Protein AF-A0A0H3FV02-F1 (afdb_monomer_lite)

pLDDT: mean 78.81, std 12.17, range [45.56, 96.88]

Radius of gyration: 19.97 Å; chains: 1; bounding box: 60×42×50 Å

Organism: Klebsiella aerogenes (strain ATCC 13048 / DSM 30053 / CCUG 1429 / JCM 1235 / KCTC 2190 / NBRC 13534 / NCIMB 10102 / NCTC 10006 / CDC 819-56) (NCBI:txid1028307)

Foldseek 3Di:
DPVVVVVVCVLCVQLVLLVCLCVLCVDPDPVSVVSVVVSVVLLVLVVLLLVVPVVDPALQLVLQLLVQLVLLVLADLVLLLVLLCVVCVVVVHDDDPDDSNVSSSVVSSVLSVLLCPDPLNVVLSVCLVVVSVVCVVDVSVVRSLSSLLVVLLVVCCVLPVPSSVSCVVVSNSSVVSSVVVPVVVLSCQQPVDDVDSVSNSVSSVVSNVD

Structure (mmCIF, N/CA/C/O backbone):
data_AF-A0A0H3FV02-F1
#
_entry.id   AF-A0A0H3FV02-F1
#
loop_
_atom_site.group_PDB
_atom_site.id
_atom_site.type_symbol
_atom_site.label_atom_id
_atom_site.label_alt_id
_atom_site.label_comp_id
_atom_site.label_asym_id
_atom_site.label_entity_id
_atom_site.label_seq_id
_atom_site.pdbx_PDB_ins_code
_atom_site.Cartn_x
_atom_site.Cartn_y
_atom_site.Cartn_z
_atom_site.occupancy
_atom_site.B_iso_or_equiv
_atom_site.auth_seq_id
_atom_site.auth_comp_id
_atom_site.auth_asym_id
_atom_site.auth_atom_id
_atom_site.pdbx_PDB_model_num
ATOM 1 N N . MET A 1 1 ? 7.770 29.968 -19.015 1.00 45.56 1 MET A N 1
ATOM 2 C CA . MET A 1 1 ? 8.511 28.952 -19.801 1.00 45.56 1 MET A CA 1
ATOM 3 C C . MET A 1 1 ? 9.184 27.876 -18.922 1.00 45.56 1 MET A C 1
ATOM 5 O O . MET A 1 1 ? 9.177 26.726 -19.328 1.00 45.56 1 MET A O 1
ATOM 9 N N . HIS A 1 2 ? 9.684 28.166 -17.707 1.00 52.53 2 HIS A N 1
ATOM 10 C CA . HIS A 1 2 ? 10.393 27.172 -16.863 1.00 52.53 2 HIS A CA 1
ATOM 11 C C . HIS A 1 2 ? 9.552 26.019 -16.262 1.00 52.53 2 HIS A C 1
ATOM 13 O O . HIS A 1 2 ? 10.065 24.909 -16.133 1.00 52.53 2 HIS A O 1
ATOM 19 N N . ALA A 1 3 ? 8.268 26.225 -15.942 1.00 54.03 3 ALA A N 1
ATOM 20 C CA . ALA A 1 3 ? 7.426 25.189 -15.315 1.00 54.03 3 ALA A CA 1
ATOM 21 C C . ALA A 1 3 ? 7.159 23.958 -16.217 1.00 54.03 3 ALA A C 1
ATOM 23 O O . ALA A 1 3 ? 7.038 22.830 -15.733 1.00 54.03 3 ALA A O 1
ATOM 24 N N . ASN A 1 4 ? 7.131 24.154 -17.541 1.00 57.69 4 ASN A N 1
ATOM 25 C CA . ASN A 1 4 ? 6.883 23.072 -18.502 1.00 57.69 4 ASN A CA 1
ATOM 26 C C . ASN A 1 4 ? 8.089 22.137 -18.667 1.00 57.69 4 ASN A C 1
ATOM 28 O O . ASN A 1 4 ? 7.913 20.940 -18.885 1.00 57.69 4 ASN A O 1
ATOM 32 N N . HIS A 1 5 ? 9.315 22.646 -18.519 1.00 57.41 5 HIS A N 1
ATOM 33 C CA . HIS A 1 5 ? 10.514 21.808 -18.601 1.00 57.41 5 HIS A CA 1
ATOM 34 C C . HIS A 1 5 ? 10.709 20.967 -17.336 1.00 57.41 5 HIS A C 1
ATOM 36 O O . HIS A 1 5 ? 11.015 19.784 -17.450 1.00 57.41 5 HIS A O 1
ATOM 42 N N . MET A 1 6 ? 10.458 21.535 -16.150 1.00 61.44 6 MET A N 1
ATOM 43 C CA . MET A 1 6 ? 10.604 20.813 -14.877 1.00 61.44 6 MET A CA 1
ATOM 44 C C . MET A 1 6 ? 9.671 19.596 -14.803 1.00 61.44 6 MET A C 1
ATOM 46 O O . MET A 1 6 ? 10.116 18.478 -14.562 1.00 61.44 6 MET A O 1
ATOM 50 N N . SER A 1 7 ? 8.392 19.795 -15.132 1.00 63.91 7 SER A N 1
ATOM 51 C CA . SER A 1 7 ? 7.394 18.717 -15.155 1.00 63.91 7 SER A CA 1
ATOM 52 C C . SER A 1 7 ? 7.663 17.658 -16.231 1.00 63.91 7 SER A C 1
ATOM 54 O O . SER A 1 7 ? 7.274 16.500 -16.078 1.00 63.91 7 SER A O 1
ATOM 56 N N . THR A 1 8 ? 8.341 18.027 -17.321 1.00 67.56 8 THR A N 1
ATOM 57 C CA . THR A 1 8 ? 8.773 17.075 -18.353 1.00 67.56 8 THR A CA 1
ATOM 58 C C . THR A 1 8 ? 9.959 16.240 -17.866 1.00 67.56 8 THR A C 1
ATOM 60 O O . THR A 1 8 ? 9.953 15.021 -18.031 1.00 67.56 8 THR A O 1
ATOM 63 N N . ILE A 1 9 ? 10.942 16.861 -17.206 1.00 67.31 9 ILE A N 1
ATOM 64 C CA . ILE A 1 9 ? 12.107 16.171 -16.631 1.00 67.31 9 ILE A CA 1
ATOM 65 C C . ILE A 1 9 ? 11.671 15.160 -15.563 1.00 67.31 9 ILE A C 1
ATOM 67 O O . ILE A 1 9 ? 12.123 14.016 -15.589 1.00 67.31 9 ILE A O 1
ATOM 71 N N . GLU A 1 10 ? 10.748 15.533 -14.674 1.00 70.31 10 GLU A N 1
ATOM 72 C CA . GLU A 1 10 ? 10.235 14.639 -13.626 1.00 70.31 10 GLU A CA 1
ATOM 73 C C . GLU A 1 10 ? 9.547 13.386 -14.181 1.00 70.31 10 GLU A C 1
ATOM 75 O O . GLU A 1 10 ? 9.645 12.316 -13.586 1.00 70.31 10 GLU A O 1
ATOM 80 N N . LYS A 1 11 ? 8.893 13.485 -15.344 1.00 65.38 11 LYS A N 1
ATOM 81 C CA . LYS A 1 11 ? 8.240 12.339 -15.997 1.00 65.38 11 LYS A CA 1
ATOM 82 C C . LYS A 1 11 ? 9.227 11.389 -16.672 1.00 65.38 11 LYS A C 1
ATOM 84 O O . LYS A 1 11 ? 8.953 10.195 -16.760 1.00 65.38 11 LYS A O 1
ATOM 89 N N . VAL A 1 12 ? 10.354 11.905 -17.162 1.00 72.38 12 VAL A N 1
ATOM 90 C CA . VAL A 1 12 ? 11.360 11.122 -17.904 1.00 72.38 12 VAL A CA 1
ATOM 91 C C . VAL A 1 12 ? 12.402 10.504 -16.968 1.00 72.38 12 VAL A C 1
ATOM 93 O O . VAL A 1 12 ? 12.884 9.400 -17.229 1.00 72.38 12 VAL A O 1
ATOM 96 N N . LYS A 1 13 ? 12.710 11.174 -15.851 1.00 79.75 13 LYS A N 1
ATOM 97 C CA . LYS A 1 13 ? 13.725 10.755 -14.874 1.00 79.75 13 LYS A CA 1
ATOM 98 C C . LYS A 1 13 ? 13.599 9.284 -14.432 1.00 79.75 13 LYS A C 1
ATOM 100 O O . LYS A 1 13 ? 14.606 8.584 -14.526 1.00 79.75 13 LYS A O 1
ATOM 105 N N . PRO A 1 14 ? 12.421 8.759 -14.036 1.00 76.81 14 PRO A N 1
ATOM 106 C CA . PRO A 1 14 ? 12.323 7.377 -13.559 1.00 76.81 14 PRO A CA 1
ATOM 107 C C . PRO A 1 14 ? 12.658 6.337 -14.644 1.00 76.81 14 PRO A C 1
ATOM 109 O O . PRO A 1 14 ? 13.271 5.309 -14.366 1.00 76.81 14 PRO A O 1
ATOM 112 N N . GLY A 1 15 ? 12.296 6.610 -15.903 1.00 73.25 15 GLY A N 1
ATOM 113 C CA . GLY A 1 15 ? 12.652 5.743 -17.029 1.00 73.25 15 GLY A CA 1
ATOM 114 C C . GLY A 1 15 ? 14.149 5.777 -17.347 1.00 73.25 15 GLY A C 1
ATOM 115 O O . GLY A 1 15 ? 14.741 4.739 -17.637 1.00 73.25 15 GLY A O 1
ATOM 116 N N . ALA A 1 16 ? 14.772 6.954 -17.238 1.00 76.69 16 ALA A N 1
ATOM 117 C CA . ALA A 1 16 ? 16.213 7.112 -17.420 1.00 76.69 16 ALA A CA 1
ATOM 118 C C . ALA A 1 16 ? 17.017 6.378 -16.332 1.00 76.69 16 ALA A C 1
ATOM 120 O O . ALA A 1 16 ? 17.989 5.700 -16.657 1.00 76.69 16 ALA A O 1
ATOM 121 N N . GLU A 1 17 ? 16.587 6.440 -15.067 1.00 79.31 17 GLU A N 1
ATOM 122 C CA . GLU A 1 17 ? 17.210 5.695 -13.959 1.00 79.31 17 GLU A CA 1
ATOM 123 C C . GLU A 1 17 ? 17.226 4.182 -14.227 1.00 79.31 17 GLU A C 1
ATOM 125 O O . GLU A 1 17 ? 18.269 3.537 -14.116 1.00 79.31 17 GLU A O 1
ATOM 130 N N . ARG A 1 18 ? 16.095 3.620 -14.671 1.00 78.50 18 ARG A N 1
ATOM 131 C CA . ARG A 1 18 ? 15.994 2.204 -15.063 1.00 78.50 18 ARG A CA 1
ATOM 132 C C . ARG A 1 18 ? 16.937 1.840 -16.204 1.00 78.50 18 ARG A C 1
ATOM 134 O O . ARG A 1 18 ? 17.599 0.807 -16.139 1.00 78.50 18 ARG A O 1
ATOM 141 N N . LEU A 1 19 ? 17.011 2.681 -17.237 1.00 79.75 19 LEU A N 1
ATOM 142 C CA . LEU A 1 19 ? 17.890 2.451 -18.384 1.00 79.75 19 LEU A CA 1
ATOM 143 C C . LEU A 1 19 ? 19.366 2.444 -17.969 1.00 79.75 19 LEU A C 1
ATOM 145 O O . LEU A 1 19 ? 20.118 1.564 -18.387 1.00 79.75 19 LEU A O 1
ATOM 149 N N . VAL A 1 20 ? 19.771 3.387 -17.114 1.00 81.75 20 VAL A N 1
ATOM 150 C CA . VAL A 1 20 ? 21.131 3.444 -16.562 1.00 81.75 20 VAL A CA 1
ATOM 151 C C . VAL A 1 20 ? 21.437 2.176 -15.766 1.00 81.75 20 VAL A C 1
ATOM 153 O O . VAL A 1 20 ? 22.474 1.552 -15.998 1.00 81.75 20 VAL A O 1
ATOM 156 N N . ASN A 1 21 ? 20.524 1.723 -14.906 1.00 80.81 21 ASN A N 1
ATOM 157 C CA . ASN A 1 21 ? 20.738 0.502 -14.127 1.00 80.81 21 ASN A CA 1
ATOM 158 C C . ASN A 1 21 ? 20.854 -0.751 -15.006 1.00 80.81 21 ASN A C 1
ATOM 160 O O . ASN A 1 21 ? 21.680 -1.619 -14.728 1.00 80.81 21 ASN A O 1
ATOM 164 N N . TYR A 1 22 ? 20.079 -0.838 -16.089 1.00 80.94 22 TYR A N 1
ATOM 165 C CA . TYR A 1 22 ? 20.212 -1.920 -17.064 1.00 80.94 22 TYR A CA 1
ATOM 166 C C . TYR A 1 22 ? 21.514 -1.839 -17.866 1.00 80.94 22 TYR A C 1
ATOM 168 O O . TYR A 1 22 ? 22.145 -2.863 -18.123 1.00 80.94 22 TYR A O 1
ATOM 176 N N . SER A 1 23 ? 21.984 -0.638 -18.211 1.00 80.81 23 SER A N 1
ATOM 177 C CA . SER A 1 23 ? 23.290 -0.475 -18.862 1.00 80.81 23 SER A CA 1
ATOM 178 C C . SER A 1 23 ? 24.442 -0.972 -17.980 1.00 80.81 23 SER A C 1
ATOM 180 O O . SER A 1 23 ? 25.431 -1.498 -18.489 1.00 80.81 23 SER A O 1
ATOM 182 N N . ALA A 1 24 ? 24.277 -0.920 -16.653 1.00 84.38 24 ALA A N 1
ATOM 183 C CA . ALA A 1 24 ? 25.251 -1.437 -15.700 1.00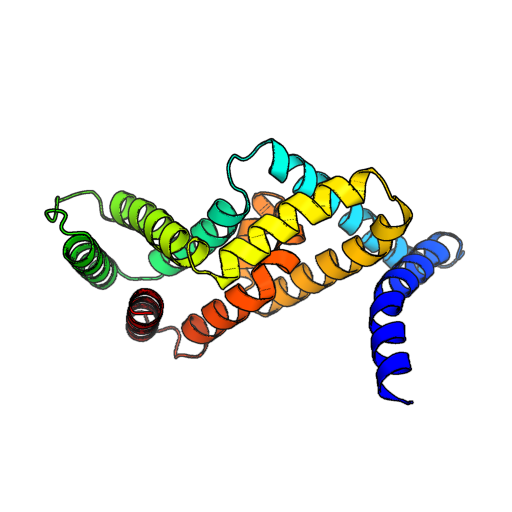 84.38 24 ALA A CA 1
ATOM 184 C C . ALA A 1 24 ? 25.442 -2.965 -15.796 1.00 84.38 24 ALA A C 1
ATOM 186 O O . ALA A 1 24 ? 26.484 -3.472 -15.386 1.00 84.38 24 ALA A O 1
ATOM 187 N N . CYS A 1 25 ? 24.502 -3.708 -16.403 1.00 82.00 25 CYS A N 1
ATOM 188 C CA . CYS A 1 25 ? 24.688 -5.132 -16.705 1.00 82.00 25 CYS A CA 1
ATOM 189 C C . CYS A 1 25 ? 25.840 -5.374 -17.705 1.00 82.00 25 CYS A C 1
ATOM 191 O O . CYS A 1 25 ? 26.460 -6.438 -17.682 1.00 82.00 25 CYS A O 1
ATOM 193 N N . LEU A 1 26 ? 26.119 -4.402 -18.585 1.00 84.75 26 LEU A N 1
ATOM 194 C CA . LEU A 1 26 ? 27.154 -4.483 -19.624 1.00 84.75 26 LEU A CA 1
ATOM 195 C C . LEU A 1 26 ? 28.545 -4.105 -19.102 1.00 84.75 26 LEU A C 1
ATOM 197 O O . LEU A 1 26 ? 29.543 -4.331 -19.786 1.00 84.75 26 LEU A O 1
ATOM 201 N N . MET A 1 27 ? 28.622 -3.543 -17.894 1.00 83.19 27 MET A N 1
ATOM 202 C CA . MET A 1 27 ? 29.887 -3.167 -17.277 1.00 83.19 27 MET A CA 1
ATOM 203 C C . MET A 1 27 ? 30.639 -4.420 -16.788 1.00 83.19 27 MET A C 1
ATOM 205 O O . MET A 1 27 ? 30.017 -5.373 -16.298 1.00 83.19 27 MET A O 1
ATOM 209 N N . PRO A 1 28 ? 31.978 -4.454 -16.920 1.00 71.69 28 PRO A N 1
ATOM 210 C CA . PRO A 1 28 ? 32.790 -5.594 -16.493 1.00 71.69 28 PRO A CA 1
ATOM 211 C C . PRO A 1 28 ? 32.923 -5.698 -14.964 1.00 71.69 28 PRO A C 1
ATOM 213 O O . PRO A 1 28 ? 33.138 -6.791 -14.449 1.00 71.69 28 PRO A O 1
ATOM 216 N N . ASP A 1 29 ? 32.767 -4.582 -14.252 1.00 79.56 29 ASP A N 1
ATOM 217 C CA . ASP A 1 29 ? 32.936 -4.468 -12.803 1.00 79.56 29 ASP A CA 1
ATOM 218 C C . ASP A 1 29 ? 31.692 -4.963 -12.027 1.00 79.56 29 ASP A C 1
ATOM 220 O O . ASP A 1 29 ? 30.546 -4.615 -12.333 1.00 79.56 29 ASP A O 1
ATOM 224 N N . GLU A 1 30 ? 31.923 -5.800 -11.011 1.00 74.88 30 GLU A N 1
ATOM 225 C CA . GLU A 1 30 ? 30.885 -6.440 -10.197 1.00 74.88 30 GLU A CA 1
ATOM 226 C C . GLU A 1 30 ? 30.096 -5.458 -9.316 1.00 74.88 30 GLU A C 1
ATOM 228 O O . GLU A 1 30 ? 28.898 -5.664 -9.094 1.00 74.88 30 GLU A O 1
ATOM 233 N N . TYR A 1 31 ? 30.715 -4.355 -8.885 1.00 75.69 31 TYR A N 1
ATOM 234 C CA . TYR A 1 31 ? 30.047 -3.296 -8.133 1.00 75.69 31 TYR A CA 1
ATOM 235 C C . 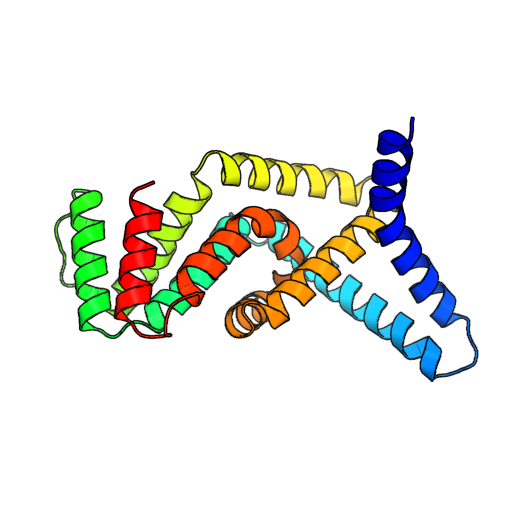TYR A 1 31 ? 28.888 -2.707 -8.942 1.00 75.69 31 TYR A C 1
ATOM 237 O O . TYR A 1 31 ? 27.763 -2.623 -8.449 1.00 75.69 31 TYR A O 1
ATOM 245 N N . TYR A 1 32 ? 29.111 -2.402 -10.222 1.00 71.88 32 TYR A N 1
ATOM 246 C CA . TYR A 1 32 ? 28.075 -1.855 -11.106 1.00 71.88 32 TYR A CA 1
ATOM 247 C C . TYR A 1 32 ? 27.006 -2.894 -11.477 1.00 71.88 32 TYR A C 1
ATOM 249 O O . TYR A 1 32 ? 25.829 -2.559 -11.625 1.00 71.88 32 TYR A O 1
ATOM 257 N N . ARG A 1 33 ? 27.369 -4.182 -11.544 1.00 78.06 33 ARG A N 1
ATOM 258 C CA . ARG A 1 33 ? 26.413 -5.273 -11.807 1.00 78.06 33 ARG A CA 1
ATOM 259 C C . ARG A 1 33 ? 25.394 -5.483 -10.686 1.00 78.06 33 ARG A C 1
ATOM 261 O O . ARG A 1 33 ? 24.336 -6.065 -10.941 1.00 78.06 33 ARG A O 1
ATOM 268 N N . SER A 1 34 ? 25.672 -5.019 -9.467 1.00 82.88 34 SER A N 1
ATOM 269 C CA . SER A 1 34 ? 24.715 -5.097 -8.355 1.00 82.88 34 SER A CA 1
ATOM 270 C C . SER A 1 34 ? 23.421 -4.322 -8.654 1.00 82.88 34 SER A C 1
ATOM 272 O O . SER A 1 34 ? 22.337 -4.890 -8.518 1.00 82.88 34 SER A O 1
ATOM 274 N N . SER A 1 35 ? 23.526 -3.111 -9.215 1.00 81.69 35 SER A N 1
ATOM 275 C CA . SER A 1 35 ? 22.383 -2.270 -9.602 1.00 81.69 35 SER A CA 1
ATOM 276 C C . SER A 1 35 ? 21.478 -2.937 -10.641 1.00 81.69 35 SER A C 1
ATOM 278 O O . SER A 1 35 ? 20.251 -2.888 -10.538 1.00 81.69 35 SER A O 1
ATOM 280 N N . CYS A 1 36 ? 22.074 -3.618 -11.623 1.00 84.88 36 CYS A N 1
ATOM 281 C CA . CYS A 1 36 ? 21.351 -4.420 -12.612 1.00 84.88 36 CYS A CA 1
ATOM 282 C C . CYS A 1 36 ? 20.569 -5.567 -11.946 1.00 84.88 36 CYS A C 1
ATOM 284 O O . CYS A 1 36 ? 19.385 -5.781 -12.219 1.00 84.88 36 CYS A O 1
ATOM 286 N N . ARG A 1 37 ? 21.215 -6.292 -11.024 1.00 85.06 37 ARG A N 1
ATOM 287 C CA . ARG A 1 37 ? 20.602 -7.419 -10.308 1.00 85.06 37 ARG A CA 1
ATOM 288 C C . ARG A 1 37 ? 19.434 -6.972 -9.428 1.00 85.06 37 ARG A C 1
ATOM 290 O O . ARG A 1 37 ? 18.422 -7.668 -9.370 1.00 85.06 37 ARG A O 1
ATOM 297 N N . ASP A 1 38 ? 19.560 -5.829 -8.764 1.00 86.25 38 ASP A N 1
ATOM 298 C CA . ASP A 1 38 ? 18.487 -5.256 -7.949 1.00 86.25 38 ASP A CA 1
ATOM 299 C C . ASP A 1 38 ? 17.306 -4.809 -8.808 1.00 86.25 38 ASP A C 1
ATOM 301 O O . ASP A 1 38 ? 16.164 -5.165 -8.518 1.00 86.25 38 ASP A O 1
ATOM 305 N N . THR A 1 39 ? 17.588 -4.161 -9.936 1.00 85.31 39 THR A N 1
ATOM 306 C CA . THR A 1 39 ? 16.578 -3.747 -10.922 1.00 85.31 39 THR A CA 1
ATOM 307 C C . THR A 1 39 ? 15.768 -4.937 -11.449 1.00 85.31 39 THR A C 1
ATOM 309 O O . THR A 1 39 ? 14.541 -4.860 -11.556 1.00 85.31 39 THR A O 1
ATOM 312 N N . TRP A 1 40 ? 16.431 -6.072 -11.698 1.00 85.12 40 TRP A N 1
ATOM 313 C CA . TRP A 1 40 ? 15.775 -7.321 -12.094 1.00 85.12 40 TRP A CA 1
ATOM 314 C C . TRP A 1 40 ? 14.895 -7.911 -10.983 1.00 85.12 40 TRP A C 1
ATOM 316 O O . TRP A 1 40 ? 13.790 -8.393 -11.237 1.00 85.12 40 TRP A O 1
ATOM 326 N N . ARG A 1 41 ? 15.358 -7.874 -9.725 1.00 88.94 41 ARG A N 1
ATOM 327 C CA . ARG A 1 41 ? 14.559 -8.322 -8.569 1.00 88.94 41 ARG A CA 1
ATOM 328 C C . ARG A 1 41 ? 13.309 -7.469 -8.394 1.00 88.94 41 ARG A C 1
ATOM 330 O O . ARG A 1 41 ? 12.256 -8.006 -8.067 1.00 88.94 41 ARG A O 1
ATOM 337 N N . GLU A 1 42 ? 13.414 -6.160 -8.593 1.00 90.50 42 GLU A N 1
ATOM 338 C CA . GLU A 1 42 ? 12.265 -5.255 -8.571 1.00 90.50 42 GLU A CA 1
ATOM 339 C C . GLU A 1 42 ? 11.265 -5.568 -9.682 1.00 90.50 42 GLU A C 1
ATOM 341 O O . GLU A 1 42 ? 10.074 -5.648 -9.398 1.00 90.50 42 GLU A O 1
ATOM 346 N N . ASP A 1 43 ? 11.731 -5.808 -10.911 1.00 87.31 43 ASP A N 1
ATOM 347 C CA . ASP A 1 43 ? 10.838 -6.168 -12.020 1.00 87.31 43 ASP A CA 1
ATOM 348 C C . ASP A 1 43 ? 10.122 -7.489 -11.776 1.00 87.31 43 ASP A C 1
ATOM 350 O O . ASP A 1 43 ? 8.919 -7.588 -12.006 1.00 87.31 43 ASP A O 1
ATOM 354 N N . LYS A 1 44 ? 10.818 -8.485 -11.220 1.00 89.12 44 LYS A N 1
ATOM 355 C CA . LYS A 1 44 ? 10.188 -9.748 -10.827 1.00 89.12 44 LYS A CA 1
ATOM 356 C C . LYS A 1 44 ? 9.068 -9.535 -9.804 1.00 89.12 44 LYS A C 1
ATOM 358 O O . LYS A 1 44 ? 7.983 -10.081 -9.979 1.00 89.12 44 LYS A O 1
ATOM 363 N N . ARG A 1 45 ? 9.326 -8.757 -8.746 1.00 92.88 45 ARG A N 1
ATOM 364 C CA . ARG A 1 45 ? 8.317 -8.456 -7.713 1.00 92.88 45 ARG A CA 1
ATOM 365 C C . ARG A 1 45 ? 7.133 -7.706 -8.290 1.00 92.88 45 ARG A C 1
ATOM 367 O O . ARG A 1 45 ? 5.997 -7.996 -7.947 1.00 92.88 45 ARG A O 1
ATOM 374 N N . LEU A 1 46 ? 7.397 -6.782 -9.203 1.00 89.12 46 LEU A N 1
ATOM 375 C CA . LEU A 1 46 ? 6.347 -6.043 -9.867 1.00 89.12 46 LEU A CA 1
ATOM 376 C C . LEU A 1 46 ? 5.481 -6.963 -10.727 1.00 89.12 46 LEU A C 1
ATOM 378 O O . LEU A 1 46 ? 4.273 -6.931 -10.568 1.00 89.12 46 LEU A O 1
ATOM 382 N N . VAL A 1 47 ? 6.066 -7.841 -11.547 1.00 86.00 47 VAL A N 1
ATOM 383 C CA . VAL A 1 47 ? 5.307 -8.839 -12.325 1.00 86.00 47 VAL A CA 1
ATOM 384 C C . VAL A 1 47 ? 4.445 -9.732 -11.426 1.00 86.00 47 VAL A C 1
ATOM 386 O O . VAL A 1 47 ? 3.298 -9.997 -11.771 1.00 86.00 47 VAL A O 1
ATOM 389 N N . MET A 1 48 ? 4.954 -10.153 -10.264 1.00 89.81 48 MET A N 1
ATOM 390 C CA . MET A 1 48 ? 4.156 -10.897 -9.278 1.00 89.81 48 MET A CA 1
ATOM 391 C C . MET A 1 48 ? 2.980 -10.060 -8.767 1.00 89.81 48 MET A C 1
ATOM 393 O O . MET A 1 48 ? 1.844 -10.516 -8.824 1.00 89.81 48 MET A O 1
ATOM 397 N N . ALA A 1 49 ? 3.236 -8.812 -8.377 1.00 89.50 49 ALA A N 1
ATOM 398 C CA . ALA A 1 49 ? 2.210 -7.881 -7.920 1.00 89.50 49 ALA A CA 1
ATOM 399 C C . ALA A 1 49 ? 1.116 -7.635 -8.959 1.00 89.50 49 ALA A C 1
ATOM 401 O O . ALA A 1 49 ? -0.041 -7.432 -8.610 1.00 89.50 49 ALA A O 1
ATOM 402 N N . LEU A 1 50 ? 1.471 -7.665 -10.242 1.00 84.81 50 LEU A N 1
ATOM 403 C CA . LEU A 1 50 ? 0.504 -7.556 -11.323 1.00 84.81 50 LEU A CA 1
ATOM 404 C C . LEU A 1 50 ? -0.388 -8.783 -11.468 1.00 84.81 50 LEU A C 1
ATOM 406 O O . LEU A 1 50 ? -1.564 -8.626 -11.782 1.00 84.81 50 LEU A O 1
ATOM 410 N N . GLY A 1 51 ? 0.159 -9.981 -11.255 1.00 84.56 51 GLY A N 1
ATOM 411 C CA . GLY A 1 51 ? -0.634 -11.211 -11.227 1.00 84.56 51 GLY A CA 1
ATOM 412 C C . GLY A 1 51 ? -1.714 -11.147 -10.147 1.00 84.56 51 GLY A C 1
ATOM 413 O O . GLY A 1 51 ? -2.883 -11.397 -10.428 1.00 84.56 51 GLY A O 1
ATOM 414 N N . GLU A 1 52 ? -1.349 -10.655 -8.961 1.00 89.31 52 GLU A N 1
ATOM 415 C CA . GLU A 1 52 ? -2.263 -10.506 -7.822 1.00 89.31 52 GLU A CA 1
ATOM 416 C C . GLU A 1 52 ? -3.453 -9.570 -8.112 1.00 89.31 52 GLU A C 1
ATOM 418 O O . GLU A 1 52 ? -4.496 -9.706 -7.479 1.00 89.31 52 GLU A O 1
ATOM 423 N N . ILE A 1 53 ? -3.349 -8.642 -9.075 1.00 83.25 53 ILE A N 1
ATOM 424 C CA . ILE A 1 53 ? -4.488 -7.797 -9.490 1.00 83.25 53 ILE A CA 1
ATOM 425 C C . ILE A 1 53 ? -5.603 -8.644 -10.116 1.00 83.25 53 ILE A C 1
ATOM 427 O O . ILE A 1 53 ? -6.774 -8.315 -9.957 1.00 83.25 53 ILE A O 1
ATOM 431 N N . TYR A 1 54 ? -5.251 -9.706 -10.844 1.00 78.81 54 TYR A N 1
ATOM 432 C CA . TYR A 1 54 ? -6.219 -10.603 -11.477 1.00 78.81 54 TYR A CA 1
ATOM 433 C C . TYR A 1 54 ? -6.704 -11.700 -10.537 1.00 78.81 54 TYR A C 1
ATOM 435 O O . TYR A 1 54 ? -7.864 -12.103 -10.619 1.00 78.81 54 TYR A O 1
ATOM 443 N N . ASP A 1 55 ? -5.822 -12.175 -9.659 1.00 84.00 55 ASP A N 1
ATOM 444 C CA . ASP A 1 55 ? -6.146 -13.241 -8.712 1.00 84.00 55 ASP A CA 1
ATOM 445 C C . ASP A 1 55 ? -7.050 -12.743 -7.572 1.00 84.00 55 ASP A C 1
ATOM 447 O O . ASP A 1 55 ? -7.808 -13.520 -6.985 1.00 84.00 55 ASP A O 1
ATOM 451 N N . ARG A 1 56 ? -7.008 -11.439 -7.263 1.00 82.62 56 ARG A N 1
ATOM 452 C CA . ARG A 1 56 ? -7.793 -10.807 -6.193 1.00 82.62 56 ARG A CA 1
ATOM 453 C C . ARG A 1 56 ? -8.987 -10.039 -6.752 1.00 82.62 56 ARG A C 1
ATOM 455 O O . ARG A 1 56 ? -8.905 -9.396 -7.790 1.00 82.62 56 ARG A O 1
ATOM 462 N N . GLY A 1 57 ? -10.096 -10.046 -6.010 1.00 78.69 57 GLY A N 1
ATOM 463 C CA . GLY A 1 57 ? -11.291 -9.276 -6.376 1.00 78.69 57 GLY A CA 1
ATOM 464 C C . GLY A 1 57 ? -11.088 -7.759 -6.271 1.00 78.69 57 GLY A C 1
ATOM 465 O O . GLY A 1 57 ? -11.496 -7.022 -7.164 1.00 78.69 57 GLY A O 1
ATOM 466 N N . ASP A 1 58 ? -10.441 -7.294 -5.196 1.00 85.44 58 ASP A N 1
ATOM 467 C CA . ASP A 1 58 ? -10.071 -5.888 -5.001 1.00 85.44 58 ASP A CA 1
ATOM 468 C C . ASP A 1 58 ? -8.742 -5.785 -4.238 1.00 85.44 58 ASP A C 1
ATOM 470 O O . ASP A 1 58 ? -8.690 -5.761 -3.008 1.00 85.44 58 ASP A O 1
ATOM 474 N N . VAL A 1 59 ? -7.641 -5.690 -4.987 1.00 88.31 59 VAL A N 1
ATOM 475 C CA . VAL A 1 59 ? -6.298 -5.558 -4.404 1.00 88.31 59 VAL A CA 1
ATOM 476 C C . VAL A 1 59 ? -6.137 -4.274 -3.581 1.00 88.31 59 VAL A C 1
ATOM 478 O O . VAL A 1 59 ? -5.354 -4.236 -2.637 1.00 88.31 59 VAL A O 1
ATOM 481 N N . THR A 1 60 ? -6.887 -3.213 -3.898 1.00 88.50 60 THR A N 1
ATOM 482 C CA . THR A 1 60 ? -6.820 -1.953 -3.143 1.00 88.50 60 THR A CA 1
ATOM 483 C C . THR A 1 60 ? -7.434 -2.133 -1.762 1.00 88.50 60 THR A C 1
ATOM 485 O O . THR A 1 60 ? -6.836 -1.709 -0.770 1.00 88.50 60 THR A O 1
ATOM 488 N N . LEU A 1 61 ? -8.592 -2.793 -1.691 1.00 90.00 61 LEU A N 1
ATOM 489 C CA . LEU A 1 61 ? -9.228 -3.153 -0.429 1.00 90.00 61 LEU A CA 1
ATOM 490 C C . LEU A 1 61 ? -8.294 -4.011 0.427 1.00 90.00 61 LEU A C 1
ATOM 492 O O . LEU A 1 61 ? -8.099 -3.686 1.595 1.00 90.00 61 LEU A O 1
ATOM 496 N N . ASP A 1 62 ? -7.672 -5.036 -0.159 1.00 92.19 62 ASP A N 1
ATOM 497 C CA . ASP A 1 62 ? -6.745 -5.925 0.548 1.00 92.19 62 ASP A CA 1
ATOM 498 C C . ASP A 1 62 ? -5.567 -5.156 1.159 1.00 92.19 62 ASP A C 1
ATOM 500 O O . ASP A 1 62 ? -5.252 -5.320 2.338 1.00 92.19 62 ASP A O 1
ATOM 504 N N . MET A 1 63 ? -4.929 -4.267 0.391 1.00 94.06 63 MET A N 1
ATOM 505 C CA . MET A 1 63 ? -3.800 -3.471 0.885 1.00 94.06 63 MET A CA 1
ATOM 506 C C . MET A 1 63 ? -4.199 -2.600 2.082 1.00 94.06 63 MET A C 1
ATOM 508 O O . MET A 1 63 ? -3.509 -2.582 3.107 1.00 94.06 63 MET A O 1
ATOM 512 N N . VAL A 1 64 ? -5.330 -1.900 1.975 1.00 93.50 64 VAL A N 1
ATOM 513 C CA . VAL A 1 64 ? -5.834 -1.017 3.036 1.00 93.50 64 VAL A CA 1
ATOM 514 C C . VAL A 1 64 ? -6.290 -1.831 4.256 1.00 93.50 64 VAL A C 1
ATOM 516 O O . VAL A 1 64 ? -5.996 -1.460 5.395 1.00 93.50 64 VAL A O 1
ATOM 519 N N . GLU A 1 65 ? -6.943 -2.974 4.047 1.00 94.12 65 GLU A N 1
ATOM 520 C CA . GLU A 1 65 ? -7.362 -3.894 5.108 1.00 94.12 65 GLU A CA 1
ATOM 521 C C . GLU A 1 65 ? -6.161 -4.445 5.878 1.00 94.12 65 GLU A C 1
ATOM 523 O O . GLU A 1 65 ? -6.170 -4.410 7.110 1.00 94.12 65 GLU A O 1
ATOM 528 N N . ILE A 1 66 ? -5.093 -4.857 5.188 1.00 94.88 66 ILE A N 1
ATOM 529 C CA . ILE A 1 66 ? -3.856 -5.348 5.810 1.00 94.88 66 ILE A CA 1
ATOM 530 C C . ILE A 1 66 ? -3.266 -4.300 6.761 1.00 94.88 66 ILE A C 1
ATOM 532 O O . ILE A 1 66 ? -2.804 -4.650 7.857 1.00 94.88 66 ILE A O 1
ATOM 536 N N . TYR A 1 67 ? -3.287 -3.023 6.367 1.00 94.19 67 TYR A N 1
ATOM 537 C CA . TYR A 1 67 ? -2.828 -1.931 7.219 1.00 94.19 67 TYR A CA 1
ATOM 538 C C . TYR A 1 67 ? -3.670 -1.829 8.494 1.00 94.19 67 TYR A C 1
ATOM 540 O O . TYR A 1 67 ? -3.132 -1.938 9.601 1.00 94.19 67 TYR A O 1
ATOM 548 N N . PHE A 1 68 ? -4.992 -1.686 8.360 1.00 91.19 68 PHE A N 1
ATOM 549 C CA . PHE A 1 68 ? -5.873 -1.533 9.518 1.00 91.19 68 PHE A CA 1
ATOM 550 C C . PHE A 1 68 ? -5.893 -2.776 10.400 1.00 91.19 68 PHE A C 1
ATOM 552 O O . PHE A 1 68 ? -5.889 -2.648 11.620 1.00 91.19 68 PHE A O 1
ATOM 559 N N . ARG A 1 69 ? -5.808 -3.979 9.829 1.00 91.25 69 ARG A N 1
ATOM 560 C CA . ARG A 1 69 ? -5.685 -5.224 10.593 1.00 91.25 69 ARG A CA 1
ATOM 561 C C . ARG A 1 69 ? -4.456 -5.200 11.489 1.00 91.25 69 ARG A C 1
ATOM 563 O O . ARG A 1 69 ? -4.546 -5.546 12.669 1.00 91.25 69 ARG A O 1
ATOM 570 N N . LYS A 1 70 ? -3.307 -4.757 10.968 1.00 89.31 70 LYS A N 1
ATOM 571 C CA . LYS A 1 70 ? -2.090 -4.593 11.775 1.00 89.31 70 LYS A CA 1
ATOM 572 C C . LYS A 1 70 ? -2.259 -3.523 12.847 1.00 89.31 70 LYS A C 1
ATOM 574 O O . LYS A 1 70 ? -1.900 -3.780 13.993 1.00 89.31 70 LYS A O 1
ATOM 579 N N . THR A 1 71 ? -2.829 -2.372 12.506 1.00 88.50 71 THR A N 1
ATOM 580 C CA . THR A 1 71 ? -3.072 -1.277 13.456 1.00 88.50 71 THR A CA 1
ATOM 581 C C . THR A 1 71 ? -4.004 -1.706 14.592 1.00 88.50 71 THR A C 1
ATOM 583 O O . THR A 1 71 ? -3.671 -1.521 15.757 1.00 88.50 71 THR A O 1
ATOM 586 N N . LEU A 1 72 ? -5.109 -2.391 14.291 1.00 85.25 72 LEU A N 1
ATOM 587 C CA . LEU A 1 72 ? -6.047 -2.915 15.289 1.00 85.25 72 LEU A CA 1
ATOM 588 C C . LEU A 1 72 ? -5.443 -4.039 16.137 1.00 85.25 72 LEU A C 1
ATOM 590 O O . LEU A 1 72 ? -5.769 -4.192 17.314 1.00 85.25 72 LEU A O 1
ATOM 594 N N . THR A 1 73 ? -4.538 -4.837 15.569 1.00 84.25 73 THR A N 1
ATOM 595 C CA . THR A 1 73 ? -3.823 -5.870 16.332 1.00 84.25 73 THR A CA 1
ATOM 596 C C . THR A 1 73 ? -2.888 -5.254 17.376 1.00 84.25 73 THR A C 1
ATOM 598 O O . THR A 1 73 ? -2.697 -5.861 18.423 1.00 84.25 73 THR A O 1
ATOM 601 N N . ARG A 1 74 ? -2.371 -4.040 17.133 1.00 82.56 74 ARG A N 1
ATOM 602 C CA . ARG A 1 74 ? -1.553 -3.284 18.098 1.00 82.56 74 ARG A CA 1
ATOM 603 C C . ARG A 1 74 ? -2.362 -2.675 19.249 1.00 82.56 74 ARG A C 1
ATOM 605 O O . ARG A 1 74 ? -1.753 -2.296 20.236 1.00 82.56 74 ARG A O 1
ATOM 612 N N . LEU A 1 75 ? -3.688 -2.569 19.129 1.00 80.81 75 LEU A N 1
ATOM 613 C CA . LEU A 1 75 ? -4.556 -2.096 20.211 1.00 80.81 75 LEU A CA 1
ATOM 614 C C . LEU A 1 75 ? -4.837 -3.221 21.215 1.00 80.81 75 LEU A C 1
ATOM 616 O O . LEU A 1 75 ? -5.156 -4.350 20.816 1.00 80.81 75 LEU A O 1
ATOM 620 N N . GLY A 1 76 ? -4.822 -2.904 22.506 1.00 79.25 76 GLY A N 1
ATOM 621 C CA . GLY A 1 76 ? -5.253 -3.793 23.575 1.00 79.25 76 GLY A CA 1
ATOM 622 C C . GLY A 1 76 ? -6.732 -4.165 23.454 1.00 79.25 76 GLY A C 1
ATOM 623 O O . GLY A 1 76 ? -7.518 -3.516 22.755 1.00 79.25 76 GLY A O 1
ATOM 624 N N . GLU A 1 77 ? -7.135 -5.242 24.128 1.00 78.88 77 GLU A N 1
ATOM 625 C CA . GLU A 1 77 ? -8.493 -5.787 24.001 1.00 78.88 77 GLU A CA 1
ATOM 626 C C . GLU A 1 77 ? -9.578 -4.781 24.404 1.00 78.88 77 GLU A C 1
ATOM 628 O O . GLU A 1 77 ? -10.582 -4.662 23.707 1.00 78.88 77 GLU A O 1
ATOM 633 N N . GLN A 1 78 ? -9.364 -3.992 25.464 1.00 77.69 78 GLN A N 1
ATOM 634 C CA . GLN A 1 78 ? -10.362 -3.019 25.920 1.00 77.69 78 GLN A CA 1
ATOM 635 C C . GLN A 1 78 ? -10.617 -1.894 24.908 1.00 77.69 78 GLN A C 1
ATOM 637 O O . GLN A 1 78 ? -11.772 -1.629 24.573 1.00 77.69 78 GLN A O 1
ATOM 642 N N . LYS A 1 79 ? -9.562 -1.252 24.385 1.00 77.12 79 LYS A N 1
ATOM 643 C CA . LYS A 1 79 ? -9.696 -0.189 23.369 1.00 77.12 79 LYS A CA 1
ATOM 644 C C . LYS A 1 79 ? -10.198 -0.749 22.038 1.00 77.12 79 LYS A C 1
ATOM 646 O O . LYS A 1 79 ? -10.996 -0.110 21.364 1.00 77.12 79 LYS A O 1
ATOM 651 N N . SER A 1 80 ? -9.792 -1.968 21.679 1.00 77.06 80 SER A N 1
ATOM 652 C CA . SER A 1 80 ? -10.366 -2.650 20.520 1.00 77.06 80 SER A CA 1
ATOM 653 C C . SER A 1 80 ? -11.871 -2.843 20.685 1.00 77.06 80 SER A C 1
ATOM 655 O O . SER A 1 80 ? -12.618 -2.544 19.763 1.00 77.06 80 SER A O 1
ATOM 657 N N . ASN A 1 81 ? -12.331 -3.314 21.844 1.00 77.50 81 ASN A N 1
ATOM 658 C CA . ASN A 1 81 ? -13.752 -3.554 22.093 1.00 77.50 81 ASN A CA 1
ATOM 659 C C . ASN A 1 81 ? -14.567 -2.256 22.106 1.00 77.50 81 ASN A C 1
ATOM 661 O O . ASN A 1 81 ? -15.685 -2.241 21.593 1.00 77.50 81 ASN A O 1
ATOM 665 N N . SER A 1 82 ? -14.016 -1.155 22.627 1.00 79.56 82 SER A N 1
ATOM 666 C CA . SER A 1 82 ? -14.696 0.144 22.564 1.00 79.56 82 SER A CA 1
ATOM 667 C C . SER A 1 82 ? -14.805 0.669 21.130 1.00 79.56 82 SER A C 1
ATOM 669 O O . SER A 1 82 ? -15.872 1.148 20.745 1.00 79.56 82 SER A O 1
ATOM 671 N N . LEU A 1 83 ? -13.760 0.494 20.313 1.00 75.94 83 LEU A N 1
ATOM 672 C CA . LEU A 1 83 ? -13.780 0.832 18.888 1.00 75.94 83 LEU A CA 1
ATOM 673 C C . LEU A 1 83 ? -14.804 -0.023 18.121 1.00 75.94 83 LEU A C 1
ATOM 675 O O . LEU A 1 83 ? -15.574 0.513 17.324 1.00 75.94 83 LEU A O 1
ATOM 679 N N . VAL A 1 84 ? -14.870 -1.334 18.405 1.00 74.88 84 VAL A N 1
ATOM 680 C CA . VAL A 1 84 ? -15.895 -2.250 17.861 1.00 74.88 84 VAL A CA 1
ATOM 681 C C . VAL A 1 84 ? -17.291 -1.737 18.188 1.00 74.88 84 VAL A C 1
ATOM 683 O O . VAL A 1 84 ? -18.097 -1.555 17.277 1.00 74.88 84 VAL A O 1
ATOM 686 N N . ALA A 1 85 ? -17.565 -1.456 19.463 1.00 75.56 85 ALA A N 1
ATOM 687 C CA . ALA A 1 85 ? -18.874 -0.993 19.906 1.00 75.56 85 ALA A CA 1
ATOM 688 C C . ALA A 1 85 ? -19.259 0.350 19.264 1.00 75.56 85 ALA A C 1
ATOM 690 O O . ALA A 1 85 ? -20.409 0.547 18.869 1.00 75.56 85 ALA A O 1
ATOM 691 N N . HIS A 1 86 ? -18.301 1.269 19.117 1.00 76.12 86 HIS A N 1
ATOM 692 C CA . HIS A 1 86 ? -18.546 2.561 18.485 1.00 76.12 86 HIS A CA 1
ATOM 693 C C . HIS A 1 86 ? -18.875 2.423 16.995 1.00 76.12 86 HIS A C 1
ATOM 695 O O . HIS A 1 86 ? -19.850 3.005 16.526 1.00 76.12 86 HIS A O 1
ATOM 701 N N . ILE A 1 87 ? -18.108 1.621 16.253 1.00 71.88 87 ILE A N 1
ATOM 702 C CA . ILE A 1 87 ? -18.349 1.398 14.823 1.00 71.88 87 ILE A CA 1
ATOM 703 C C . ILE A 1 87 ? -19.668 0.646 14.608 1.00 71.88 87 ILE A C 1
ATOM 705 O O . ILE A 1 87 ? -20.446 1.023 13.737 1.00 71.88 87 ILE A O 1
ATOM 709 N N . GLN A 1 88 ? -19.983 -0.361 15.428 1.00 72.12 88 GLN A N 1
ATOM 710 C CA . GLN A 1 88 ? -21.286 -1.039 15.387 1.00 72.12 88 GLN A CA 1
ATOM 711 C C . GLN A 1 88 ? -22.441 -0.054 15.610 1.00 72.12 88 GLN A C 1
ATOM 713 O O . GLN A 1 88 ? -23.423 -0.087 14.866 1.00 72.12 88 GLN A O 1
ATOM 718 N N . LYS A 1 89 ? -22.285 0.878 16.561 1.00 73.75 89 LYS A N 1
ATOM 719 C CA . LYS A 1 89 ? -23.251 1.953 16.810 1.00 73.75 89 LYS A CA 1
ATOM 720 C C . LYS A 1 89 ? -23.388 2.903 15.616 1.00 73.75 89 LYS A C 1
ATOM 722 O O . LYS A 1 89 ? -24.514 3.227 15.253 1.00 73.75 89 LYS A O 1
ATOM 727 N N . LEU A 1 90 ? -22.282 3.316 14.989 1.00 69.44 90 LEU A N 1
ATOM 728 C CA . LEU A 1 90 ? -22.306 4.137 13.768 1.00 69.44 90 LEU A CA 1
ATOM 729 C C . LEU A 1 90 ? -23.021 3.428 12.610 1.00 69.44 90 LEU A C 1
ATOM 731 O O . LEU A 1 90 ? -23.744 4.063 11.851 1.00 69.44 90 LEU A O 1
ATOM 735 N N . LEU A 1 91 ? -22.854 2.111 12.497 1.00 67.69 91 LEU A N 1
ATOM 736 C CA . LEU A 1 91 ? -23.484 1.294 11.458 1.00 67.69 91 LEU A CA 1
ATOM 737 C C . LEU A 1 91 ? -24.920 0.864 11.798 1.00 67.69 91 LEU A C 1
ATOM 739 O O . LEU A 1 91 ? -25.526 0.127 11.021 1.00 67.69 91 LEU A O 1
ATOM 743 N N . GLY A 1 92 ? -25.459 1.274 12.952 1.00 63.84 92 GLY A N 1
ATOM 744 C CA . GLY A 1 92 ? -26.802 0.899 13.402 1.00 63.84 92 GLY A CA 1
ATOM 745 C C . GLY A 1 92 ? -26.984 -0.603 13.657 1.00 63.84 92 GLY A C 1
ATOM 746 O O . GLY A 1 92 ? -28.113 -1.087 13.659 1.00 63.84 92 GLY A O 1
ATOM 747 N N . LYS A 1 93 ? -25.893 -1.356 13.848 1.00 63.34 93 LYS A N 1
ATOM 748 C CA . LYS A 1 93 ? -25.925 -2.798 14.125 1.00 63.34 93 LYS A CA 1
ATOM 749 C C . LYS A 1 93 ? -25.840 -3.043 15.632 1.00 63.34 93 LYS A C 1
ATOM 751 O O . LYS A 1 93 ? -25.095 -2.363 16.335 1.00 63.34 93 LYS A O 1
ATOM 756 N N . ALA A 1 94 ? -26.605 -4.013 16.135 1.00 55.84 94 ALA A N 1
ATOM 757 C CA . ALA A 1 94 ? -26.552 -4.403 17.541 1.00 55.84 94 ALA A CA 1
ATOM 758 C C . ALA A 1 94 ? -25.156 -4.943 17.899 1.00 55.84 94 ALA A C 1
ATOM 760 O O . ALA A 1 94 ? -24.528 -5.638 17.098 1.00 55.84 94 ALA A O 1
ATOM 761 N N . ALA A 1 95 ? -24.671 -4.612 19.097 1.00 56.19 95 ALA A N 1
ATOM 762 C CA . ALA A 1 95 ? -23.384 -5.092 19.582 1.00 56.19 95 ALA A CA 1
ATOM 763 C C . ALA A 1 95 ? -23.475 -6.585 19.937 1.00 56.19 95 ALA A C 1
ATOM 765 O O . ALA A 1 95 ? -23.835 -6.947 21.056 1.00 56.19 95 ALA A O 1
ATOM 766 N N . GLU A 1 96 ? -23.186 -7.462 18.976 1.00 56.09 96 GLU A N 1
ATOM 767 C CA . GLU A 1 96 ? -23.052 -8.896 19.238 1.00 56.09 96 GLU A CA 1
ATOM 768 C C . GLU A 1 96 ? -21.718 -9.204 19.930 1.00 56.09 96 GLU A C 1
ATOM 770 O O . GLU A 1 96 ? -20.662 -8.675 19.572 1.00 56.09 96 GLU A O 1
ATOM 775 N N . HIS A 1 97 ? -21.774 -10.100 20.917 1.00 53.00 97 HIS A N 1
ATOM 776 C CA . HIS A 1 97 ? -20.632 -10.608 21.680 1.00 53.00 97 HIS A CA 1
ATOM 777 C C . HIS A 1 97 ? -19.801 -11.590 20.824 1.00 53.00 97 HIS A C 1
ATOM 779 O O . HIS A 1 97 ? -19.770 -12.793 21.066 1.00 53.00 97 HIS A O 1
ATOM 785 N N . SER A 1 98 ? -19.163 -11.090 19.765 1.00 57.41 98 SER A N 1
ATOM 786 C CA . SER A 1 98 ? -18.249 -11.876 18.925 1.00 57.41 98 SER A CA 1
ATOM 787 C C . SER A 1 98 ? -16.820 -11.870 19.485 1.00 57.41 98 SER A C 1
ATOM 789 O O . SER A 1 98 ? -16.433 -10.977 20.241 1.00 57.41 98 SER A O 1
ATOM 791 N N . SER A 1 99 ? -16.014 -12.870 19.110 1.00 61.50 99 SER A N 1
ATOM 792 C CA . SER A 1 99 ? -14.601 -12.972 19.505 1.00 61.50 99 SER A CA 1
ATOM 793 C C . SER A 1 99 ? -13.835 -11.694 19.149 1.00 61.50 99 SER A C 1
ATOM 795 O O . SER A 1 99 ? -13.893 -11.250 18.006 1.00 61.50 99 SER A O 1
ATOM 797 N N . VAL A 1 100 ? -13.038 -11.153 20.080 1.00 62.94 100 VAL A N 1
ATOM 798 C CA . VAL A 1 100 ? -12.233 -9.927 19.877 1.00 62.94 100 VAL A CA 1
ATOM 799 C C . VAL A 1 100 ? -11.400 -9.988 18.588 1.00 62.94 100 VAL A C 1
ATOM 801 O O . VAL A 1 100 ? -11.304 -9.001 17.862 1.00 62.94 100 VAL A O 1
ATOM 804 N N . LYS A 1 101 ? -10.836 -11.157 18.249 1.00 59.31 101 LYS A N 1
ATOM 805 C CA . LYS A 1 101 ? -10.078 -11.356 17.000 1.00 59.31 101 LYS A CA 1
ATOM 806 C C . LYS A 1 101 ? -10.965 -11.274 15.755 1.00 59.31 101 LYS A C 1
ATOM 808 O O . LYS A 1 101 ? -10.588 -10.610 14.792 1.00 59.31 101 LYS A O 1
ATOM 813 N N . ALA A 1 102 ? -12.128 -11.924 15.782 1.00 62.84 102 ALA A N 1
ATOM 814 C CA . ALA A 1 102 ? -13.099 -11.869 14.691 1.00 62.84 102 ALA A CA 1
ATOM 815 C C . ALA A 1 102 ? -13.639 -10.441 14.510 1.00 62.84 102 ALA A C 1
ATOM 817 O O . ALA A 1 102 ? -13.749 -9.960 13.385 1.00 62.84 102 ALA A O 1
ATOM 818 N N . SER A 1 103 ? -13.858 -9.726 15.616 1.00 75.88 103 SER A N 1
ATOM 819 C CA . SER A 1 103 ? -14.249 -8.320 15.617 1.00 75.88 103 SER A CA 1
ATOM 820 C C . SER A 1 103 ? -13.160 -7.428 15.013 1.00 75.88 103 SER A C 1
ATOM 822 O O . SER A 1 103 ? -13.470 -6.621 14.147 1.00 75.88 103 SER A O 1
ATOM 824 N N . LYS A 1 104 ? -11.875 -7.606 15.362 1.00 80.44 104 LYS A N 1
ATOM 825 C CA . LYS A 1 104 ? -10.760 -6.844 14.754 1.00 80.44 104 LYS A CA 1
ATOM 826 C C . LYS A 1 104 ? -10.657 -7.039 13.239 1.00 80.44 104 LYS A C 1
ATOM 828 O O . LYS A 1 104 ? -10.422 -6.066 12.532 1.00 80.44 104 LYS A O 1
ATOM 833 N N . LEU A 1 105 ? -10.843 -8.265 12.748 1.00 83.06 105 LEU A N 1
ATOM 834 C CA . LEU A 1 105 ? -10.822 -8.564 11.311 1.00 83.06 105 LEU A CA 1
ATOM 835 C C . LEU A 1 105 ? -12.041 -7.974 10.582 1.00 83.06 105 LEU A C 1
ATOM 837 O O . LEU A 1 105 ? -11.912 -7.354 9.531 1.00 83.06 105 LEU A O 1
ATOM 841 N N . ALA A 1 106 ? -13.237 -8.124 11.151 1.00 81.56 106 ALA A N 1
ATOM 842 C CA . ALA A 1 106 ? -14.443 -7.529 10.580 1.00 81.56 106 ALA A CA 1
ATOM 843 C C . ALA A 1 106 ? -14.352 -5.993 10.553 1.00 81.56 106 ALA A C 1
ATOM 845 O O . ALA A 1 106 ? -14.771 -5.352 9.584 1.00 81.56 106 ALA A O 1
ATOM 846 N N . LEU A 1 107 ? -13.761 -5.394 11.591 1.00 80.19 107 LEU A N 1
ATOM 847 C CA . LEU A 1 107 ? -13.506 -3.961 11.628 1.00 80.19 107 LEU A CA 1
ATOM 848 C C . LEU A 1 107 ? -12.453 -3.527 10.615 1.00 80.19 107 LEU A C 1
ATOM 850 O O . LEU A 1 107 ? -12.701 -2.535 9.940 1.00 80.19 107 LEU A O 1
ATOM 854 N N . SER A 1 108 ? -11.312 -4.218 10.480 1.00 87.38 108 SER A N 1
ATOM 855 C CA . SER A 1 108 ? -10.291 -3.826 9.493 1.00 87.38 108 SER A CA 1
ATOM 856 C C . SER A 1 108 ? -10.888 -3.765 8.096 1.00 87.38 108 SER A C 1
ATOM 858 O O . SER A 1 108 ? -10.680 -2.780 7.392 1.00 87.38 108 SER A O 1
ATOM 860 N N . LEU A 1 109 ? -11.713 -4.753 7.746 1.00 86.69 109 LEU A N 1
ATOM 861 C CA . LEU A 1 109 ? -12.426 -4.795 6.477 1.00 86.69 109 LEU A CA 1
ATOM 862 C C . LEU A 1 109 ? -13.445 -3.654 6.337 1.00 86.69 109 LEU A C 1
ATOM 864 O O . LEU A 1 109 ? -13.556 -3.048 5.274 1.00 86.69 109 LEU A O 1
ATOM 868 N N .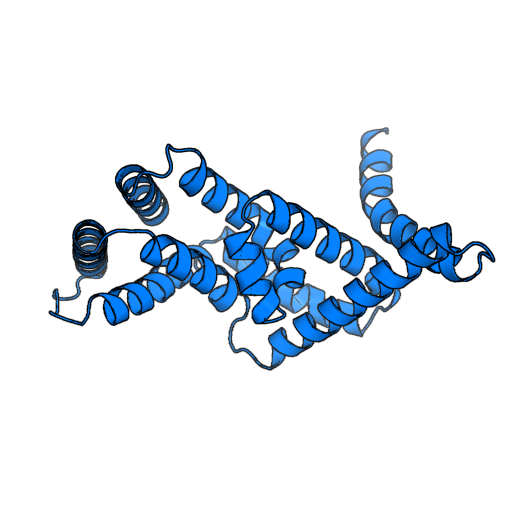 THR A 1 110 ? -14.190 -3.341 7.397 1.00 83.62 110 THR A N 1
ATOM 869 C CA . THR A 1 110 ? -15.179 -2.249 7.387 1.00 83.62 110 THR A CA 1
ATOM 870 C C . THR A 1 110 ? -14.500 -0.889 7.226 1.00 83.62 110 THR A C 1
ATOM 872 O O . THR A 1 110 ? -14.893 -0.102 6.369 1.00 83.62 110 THR A O 1
ATOM 875 N N . ILE A 1 111 ? -13.464 -0.621 8.025 1.00 84.69 111 ILE A N 1
ATOM 876 C CA . ILE A 1 111 ? -12.689 0.623 7.971 1.00 84.69 111 ILE A CA 1
ATOM 877 C C . ILE A 1 111 ? -12.050 0.761 6.590 1.00 84.69 111 ILE A C 1
ATOM 879 O O . ILE A 1 111 ? -12.156 1.818 5.975 1.00 84.69 111 ILE A O 1
ATOM 883 N N . ALA A 1 112 ? -11.455 -0.314 6.065 1.00 88.94 112 ALA A N 1
ATOM 884 C CA . ALA A 1 112 ? -10.883 -0.309 4.728 1.00 88.94 112 ALA A CA 1
ATOM 885 C C . ALA A 1 112 ? -11.934 0.025 3.665 1.00 88.94 112 ALA A C 1
ATOM 887 O O . ALA A 1 112 ? -11.701 0.927 2.869 1.00 88.94 112 ALA A O 1
ATOM 888 N N . ASN A 1 113 ? -13.114 -0.603 3.711 1.00 85.38 113 ASN A N 1
ATOM 889 C CA . ASN A 1 113 ? -14.223 -0.298 2.802 1.00 85.38 113 ASN A CA 1
ATOM 890 C C . ASN A 1 113 ? -14.667 1.171 2.868 1.00 85.38 113 ASN A C 1
ATOM 892 O O . ASN A 1 113 ? -14.918 1.779 1.827 1.00 85.38 113 ASN A O 1
ATOM 896 N N . LEU A 1 114 ? -14.748 1.758 4.065 1.00 80.75 114 LEU A N 1
ATOM 897 C CA . LEU A 1 114 ? -15.083 3.176 4.239 1.00 80.75 114 LEU A CA 1
ATOM 898 C C . LEU A 1 114 ? -14.009 4.081 3.624 1.00 80.75 114 LEU A C 1
ATOM 900 O O . LEU A 1 114 ? -14.330 4.971 2.836 1.00 80.75 114 LEU A O 1
ATOM 904 N N . VAL A 1 115 ? -12.736 3.801 3.914 1.00 82.69 115 VAL A N 1
ATOM 905 C CA . VAL A 1 115 ? -11.593 4.557 3.389 1.00 82.69 115 VAL A CA 1
ATOM 906 C C . VAL A 1 115 ? -11.540 4.488 1.863 1.00 82.69 115 VAL A C 1
ATOM 908 O O . VAL A 1 115 ? -11.451 5.531 1.214 1.00 82.69 115 VAL A O 1
ATOM 911 N N . ILE A 1 116 ? -11.670 3.300 1.260 1.00 82.25 116 ILE A N 1
ATOM 912 C CA . ILE A 1 116 ? -11.636 3.166 -0.206 1.00 82.25 116 ILE A CA 1
ATOM 913 C C . ILE A 1 116 ? -12.885 3.741 -0.888 1.00 82.25 116 ILE A C 1
ATOM 915 O O . ILE A 1 116 ? -12.832 4.126 -2.056 1.00 82.25 116 ILE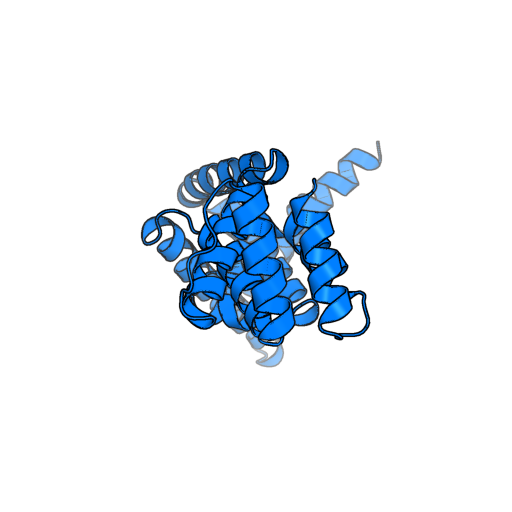 A O 1
ATOM 919 N N . SER A 1 117 ? -14.010 3.823 -0.169 1.00 77.69 117 SER A N 1
ATOM 920 C CA . SER A 1 117 ? -15.254 4.413 -0.678 1.00 77.69 117 SER A CA 1
ATOM 921 C C . SER A 1 117 ? -15.201 5.938 -0.764 1.00 77.69 117 SER A C 1
ATOM 923 O O . SER A 1 117 ? -16.044 6.533 -1.446 1.00 77.69 117 SER A O 1
ATOM 925 N N . SER A 1 118 ? -14.216 6.572 -0.119 1.00 75.12 118 SER A N 1
ATOM 926 C CA . SER A 1 118 ? -13.958 8.004 -0.265 1.00 75.12 118 SER A CA 1
ATOM 927 C C . SER A 1 118 ? -13.701 8.374 -1.734 1.00 75.12 118 SER A C 1
ATOM 929 O O . SER A 1 118 ? -13.188 7.583 -2.535 1.00 75.12 118 SER A O 1
ATOM 931 N N . ARG A 1 119 ? -14.085 9.599 -2.123 1.00 64.25 119 ARG A N 1
ATOM 932 C CA . ARG A 1 119 ? -13.974 10.065 -3.520 1.00 64.25 119 ARG A CA 1
ATOM 933 C C . ARG A 1 119 ? -12.543 9.967 -4.056 1.00 64.25 119 ARG A C 1
ATOM 935 O O . ARG A 1 119 ? -12.363 9.622 -5.225 1.00 64.25 119 ARG A O 1
ATOM 942 N N . ASP A 1 120 ? -11.557 10.218 -3.203 1.00 67.62 120 ASP A N 1
ATOM 943 C CA . ASP A 1 120 ? -10.146 10.239 -3.582 1.00 67.62 120 ASP A CA 1
ATOM 944 C C . ASP A 1 120 ? -9.608 8.831 -3.870 1.00 67.62 120 ASP A C 1
ATOM 946 O O . ASP A 1 120 ? -8.882 8.639 -4.848 1.00 67.62 120 ASP A O 1
ATOM 950 N N . PHE A 1 121 ? -10.019 7.820 -3.098 1.00 68.94 121 PHE A N 1
ATOM 951 C CA . PHE A 1 121 ? -9.632 6.429 -3.351 1.00 68.94 121 PHE A CA 1
ATOM 952 C C . PHE A 1 121 ? -10.338 5.825 -4.566 1.00 68.94 121 PHE A C 1
ATOM 954 O O . PHE A 1 121 ? -9.692 5.118 -5.341 1.00 68.94 121 PHE A O 1
ATOM 961 N N . LYS A 1 122 ? -11.618 6.146 -4.811 1.00 64.19 122 LYS A N 1
ATOM 962 C CA . LYS A 1 122 ? -12.321 5.689 -6.026 1.00 64.19 122 LYS A CA 1
ATOM 963 C C . LYS A 1 122 ? -11.622 6.144 -7.306 1.00 64.19 122 LYS A C 1
ATOM 965 O O . LYS A 1 122 ? -11.482 5.357 -8.241 1.00 64.19 122 LYS A O 1
ATOM 970 N N . GLN A 1 123 ? -11.145 7.389 -7.354 1.00 63.38 123 GLN A N 1
ATOM 971 C CA . GLN A 1 123 ? -10.378 7.872 -8.507 1.00 63.38 123 GLN A CA 1
ATOM 972 C C . GLN A 1 123 ? -9.032 7.153 -8.650 1.00 63.38 123 GLN A C 1
ATOM 974 O O . GLN A 1 123 ? -8.623 6.845 -9.770 1.00 63.38 123 GLN A O 1
ATOM 979 N N . THR A 1 124 ? -8.351 6.867 -7.539 1.00 65.25 124 THR A N 1
ATOM 980 C CA . THR A 1 124 ? -7.104 6.092 -7.530 1.00 65.25 124 THR A CA 1
ATOM 981 C C . THR A 1 124 ? -7.314 4.656 -8.013 1.00 65.25 124 THR A C 1
ATOM 983 O O . THR A 1 124 ? -6.549 4.194 -8.856 1.00 65.25 124 THR A O 1
ATOM 986 N N . HIS A 1 125 ? -8.362 3.972 -7.551 1.00 64.81 125 HIS A N 1
ATOM 987 C CA . HIS A 1 125 ? -8.674 2.598 -7.945 1.00 64.81 125 HIS A CA 1
ATOM 988 C C . HIS A 1 125 ? -8.984 2.496 -9.447 1.00 64.81 125 HIS A C 1
ATOM 990 O O . HIS A 1 125 ? -8.405 1.673 -10.154 1.00 64.81 125 HIS A O 1
ATOM 996 N N . ILE A 1 126 ? -9.802 3.413 -9.980 1.00 63.19 126 ILE A N 1
ATOM 997 C CA . ILE A 1 126 ? -10.080 3.489 -11.426 1.00 63.19 126 ILE A CA 1
ATOM 998 C C . ILE A 1 126 ? -8.791 3.762 -12.216 1.00 63.19 126 ILE A C 1
ATOM 1000 O O . ILE A 1 126 ? -8.559 3.158 -13.264 1.00 63.19 126 ILE A O 1
ATOM 1004 N N . LYS A 1 127 ? -7.915 4.646 -11.717 1.00 65.50 127 LYS A N 1
ATOM 1005 C CA . LYS A 1 127 ? -6.607 4.902 -12.336 1.00 65.50 127 LYS A CA 1
ATOM 1006 C C . LYS A 1 127 ? -5.693 3.681 -12.293 1.00 65.50 127 LYS A C 1
ATOM 1008 O O . LYS A 1 127 ? -4.952 3.506 -13.251 1.00 65.50 127 LYS A O 1
ATOM 1013 N N . LEU A 1 128 ? -5.727 2.863 -11.241 1.00 66.75 128 LEU A N 1
ATOM 1014 C CA . LEU A 1 128 ? -4.935 1.635 -11.116 1.00 66.75 128 LEU A CA 1
ATOM 1015 C C . LEU A 1 128 ? -5.328 0.630 -12.204 1.00 66.75 128 LEU A C 1
ATOM 1017 O O . LEU A 1 128 ? -4.483 0.244 -13.011 1.00 66.75 128 LEU A O 1
ATOM 1021 N N . VAL A 1 129 ? -6.621 0.315 -12.308 1.00 64.81 129 VAL A N 1
ATOM 1022 C CA . VAL A 1 129 ? -7.152 -0.630 -13.306 1.00 64.81 129 VAL A CA 1
ATOM 1023 C C . VAL A 1 129 ? -6.913 -0.130 -14.742 1.00 64.81 129 VAL A C 1
ATOM 1025 O O . VAL A 1 129 ? -6.432 -0.874 -15.601 1.00 64.81 129 VAL A O 1
ATOM 1028 N N . ASN A 1 130 ? -7.149 1.161 -15.008 1.00 63.59 130 ASN A N 1
ATOM 1029 C CA . ASN A 1 130 ? -6.919 1.758 -16.333 1.00 63.59 130 ASN A CA 1
ATOM 1030 C C . ASN A 1 130 ? -5.426 1.904 -16.681 1.00 63.59 130 ASN A C 1
ATOM 1032 O O . ASN A 1 130 ? -5.029 1.765 -17.834 1.00 63.59 130 ASN A O 1
ATOM 1036 N N . SER A 1 131 ? -4.574 2.187 -15.694 1.00 63.09 131 SER A N 1
ATOM 1037 C CA . SER A 1 131 ? -3.117 2.229 -15.859 1.00 63.09 131 SER A CA 1
ATOM 1038 C C . SER A 1 131 ? -2.574 0.862 -16.248 1.00 63.09 131 SER A C 1
ATOM 1040 O O . SER A 1 131 ? -1.652 0.782 -17.059 1.00 63.09 131 SER A O 1
ATOM 1042 N N . PHE A 1 132 ? -3.129 -0.195 -15.657 1.00 63.22 132 PHE A N 1
ATOM 1043 C CA . PHE A 1 132 ? -2.637 -1.548 -15.829 1.00 63.22 132 PHE A CA 1
ATOM 1044 C C . PHE A 1 132 ? -2.913 -2.107 -17.229 1.00 63.22 132 PHE A C 1
ATOM 1046 O O . PHE A 1 132 ? -2.002 -2.608 -17.888 1.00 63.22 132 PHE A O 1
ATOM 1053 N N . SER A 1 133 ? -4.132 -1.912 -17.736 1.00 58.97 133 SER A N 1
ATOM 1054 C CA . SER A 1 133 ? -4.487 -2.265 -19.118 1.00 58.97 133 SER A CA 1
ATOM 1055 C C . SER A 1 133 ? -3.599 -1.556 -20.152 1.00 58.97 133 SER A C 1
ATOM 1057 O O . SER A 1 133 ? -3.155 -2.177 -21.115 1.00 58.97 133 SER A O 1
ATOM 1059 N N . ALA A 1 134 ? -3.243 -0.289 -19.921 1.00 60.03 134 ALA A N 1
ATOM 1060 C CA . ALA A 1 134 ? -2.298 0.436 -20.772 1.00 60.03 134 ALA A CA 1
ATOM 1061 C C . ALA A 1 134 ? -0.852 -0.091 -20.669 1.00 60.03 134 ALA A C 1
ATOM 1063 O O . ALA A 1 134 ? -0.072 0.051 -21.614 1.00 60.03 134 ALA A O 1
ATOM 1064 N N . TRP A 1 135 ? -0.488 -0.696 -19.535 1.00 61.06 135 TRP A N 1
ATOM 1065 C CA . TRP A 1 135 ? 0.867 -1.163 -19.262 1.00 61.06 135 TRP A CA 1
ATOM 1066 C C . TRP A 1 135 ? 1.255 -2.382 -20.092 1.00 61.06 135 TRP A C 1
ATOM 1068 O O . TRP A 1 135 ? 2.363 -2.453 -20.623 1.00 61.06 135 TRP A O 1
ATOM 1078 N N . PHE A 1 136 ? 0.296 -3.292 -20.253 1.00 55.69 136 PHE A N 1
ATOM 1079 C CA . PHE A 1 136 ? 0.420 -4.488 -21.079 1.00 55.69 136 PHE A CA 1
ATOM 1080 C C . PHE A 1 136 ? 0.561 -4.156 -22.574 1.00 55.69 136 PHE A C 1
ATOM 1082 O O . PHE A 1 136 ? 1.261 -4.850 -23.304 1.00 55.69 136 PHE A O 1
ATOM 1089 N N . VAL A 1 137 ? -0.075 -3.070 -23.027 1.00 56.53 137 VAL A N 1
ATOM 1090 C CA . VAL A 1 137 ? -0.094 -2.672 -24.444 1.00 56.53 137 VAL A CA 1
ATOM 1091 C C . VAL A 1 137 ? 1.142 -1.849 -24.830 1.00 56.53 137 VAL A C 1
ATOM 1093 O O . 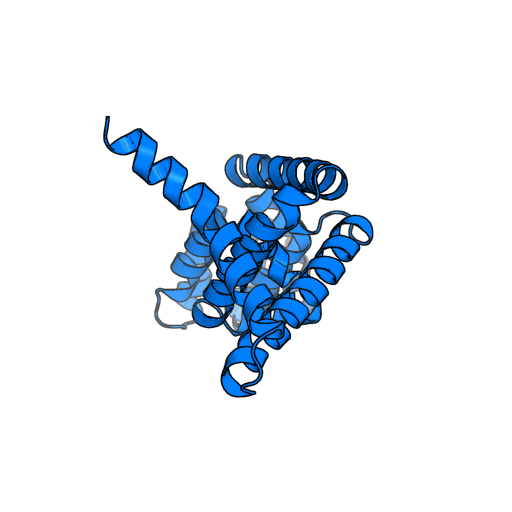VAL A 1 137 ? 1.677 -2.026 -25.921 1.00 56.53 137 VAL A O 1
ATOM 1096 N N . ASN A 1 138 ? 1.636 -0.977 -23.941 1.00 53.66 138 ASN A N 1
ATOM 1097 C CA . ASN A 1 138 ? 2.760 -0.077 -24.222 1.00 53.66 138 ASN A CA 1
ATOM 1098 C C . ASN A 1 138 ? 3.973 -0.375 -23.326 1.00 53.66 138 ASN A C 1
ATOM 1100 O O . ASN A 1 138 ? 4.198 0.295 -22.311 1.00 53.66 138 ASN A O 1
ATOM 1104 N N . GLY A 1 139 ? 4.811 -1.326 -23.758 1.00 53.53 139 GLY A N 1
ATOM 1105 C CA . GLY A 1 139 ? 6.037 -1.748 -23.062 1.00 53.53 139 GLY A CA 1
ATOM 1106 C C . GLY A 1 139 ? 7.056 -0.630 -22.776 1.00 53.53 139 GLY A C 1
ATOM 1107 O O . GLY A 1 139 ? 7.877 -0.755 -21.875 1.00 53.53 139 GLY A O 1
ATOM 1108 N N . THR A 1 140 ? 6.981 0.518 -23.454 1.00 52.34 140 THR A N 1
ATOM 1109 C CA . THR A 1 140 ? 7.820 1.694 -23.150 1.00 52.34 140 THR A CA 1
ATOM 1110 C C . THR A 1 140 ? 7.416 2.413 -21.859 1.00 52.34 140 THR A C 1
ATOM 1112 O O . THR A 1 140 ? 8.264 3.001 -21.191 1.00 52.34 140 THR A O 1
ATOM 1115 N N . THR A 1 141 ? 6.147 2.322 -21.444 1.00 59.75 141 THR A N 1
ATOM 1116 C CA . THR A 1 141 ? 5.687 2.831 -20.137 1.00 59.75 141 THR A CA 1
ATOM 1117 C C . THR A 1 141 ? 5.993 1.860 -18.988 1.00 59.75 141 THR A C 1
ATOM 1119 O O . THR A 1 141 ? 5.885 2.247 -17.820 1.00 59.75 141 THR A O 1
ATOM 1122 N N . LEU A 1 142 ? 6.433 0.631 -19.315 1.00 64.75 142 LEU A N 1
ATOM 1123 C CA . LEU A 1 142 ? 6.944 -0.397 -18.395 1.00 64.75 142 LEU A CA 1
ATOM 1124 C C . LEU A 1 142 ? 7.998 0.143 -17.449 1.00 64.75 142 LEU A C 1
ATOM 1126 O O . LEU A 1 142 ? 7.783 0.203 -16.240 1.00 64.75 142 LEU A O 1
ATOM 1130 N N . TYR A 1 143 ? 9.078 0.660 -18.009 1.00 67.06 143 TYR A N 1
ATOM 1131 C CA . TYR A 1 143 ? 10.248 1.021 -17.222 1.00 67.06 143 TYR A CA 1
ATOM 1132 C C . TYR A 1 143 ? 10.000 2.197 -16.267 1.00 67.06 143 TYR A C 1
ATOM 1134 O O . TYR A 1 143 ? 10.337 2.113 -15.089 1.00 67.06 143 TYR A O 1
ATOM 1142 N N . ALA A 1 144 ? 9.339 3.267 -16.721 1.00 71.56 144 ALA A N 1
ATOM 1143 C CA . ALA A 1 144 ? 9.071 4.422 -15.859 1.00 71.56 144 ALA A CA 1
ATOM 1144 C C . ALA A 1 144 ? 8.134 4.073 -14.688 1.00 71.56 144 ALA A C 1
ATOM 1146 O O . ALA A 1 144 ? 8.378 4.481 -13.553 1.00 71.56 144 ALA A O 1
ATOM 1147 N N . LYS A 1 145 ? 7.083 3.283 -14.939 1.00 77.88 145 LYS A N 1
ATOM 1148 C CA . LYS A 1 145 ? 6.157 2.838 -13.887 1.00 77.88 145 LYS A CA 1
ATOM 1149 C C . LYS A 1 145 ? 6.822 1.857 -12.925 1.00 77.88 145 LYS A C 1
ATOM 1151 O O . LYS A 1 145 ? 6.578 1.958 -11.727 1.00 77.88 145 LYS A O 1
ATOM 1156 N N . ALA A 1 146 ? 7.705 0.987 -13.416 1.00 82.44 146 ALA A N 1
ATOM 1157 C CA . ALA A 1 146 ? 8.462 0.075 -12.567 1.00 82.44 146 ALA A CA 1
ATOM 1158 C C . ALA A 1 146 ? 9.352 0.812 -11.563 1.00 82.44 146 ALA A C 1
ATOM 1160 O O . ALA A 1 146 ? 9.364 0.472 -10.380 1.00 82.44 146 ALA A O 1
ATOM 1161 N N . GLN A 1 147 ? 10.017 1.881 -12.003 1.00 85.94 147 GLN A N 1
ATOM 1162 C CA . GLN A 1 147 ? 10.811 2.720 -11.109 1.00 85.94 147 GLN A CA 1
ATOM 1163 C C . GLN A 1 147 ? 9.954 3.455 -10.071 1.00 85.94 147 GLN A C 1
ATOM 1165 O O . GLN A 1 147 ? 10.337 3.547 -8.904 1.00 85.94 147 GLN A O 1
ATOM 1170 N N . ILE A 1 148 ? 8.782 3.962 -10.470 1.00 86.75 148 ILE A N 1
ATOM 1171 C CA . ILE A 1 148 ? 7.841 4.622 -9.551 1.00 86.75 148 ILE A CA 1
ATOM 1172 C C . ILE A 1 148 ? 7.344 3.629 -8.491 1.00 86.75 148 ILE A C 1
ATOM 1174 O O . ILE A 1 148 ? 7.366 3.952 -7.303 1.00 86.75 148 ILE A O 1
ATOM 1178 N N . ALA A 1 149 ? 6.963 2.420 -8.908 1.00 90.19 149 ALA A N 1
ATOM 1179 C CA . ALA A 1 149 ? 6.539 1.337 -8.026 1.00 90.19 149 ALA A CA 1
ATOM 1180 C C . ALA A 1 149 ? 7.635 0.962 -7.016 1.00 90.19 149 ALA A C 1
ATOM 1182 O O . ALA A 1 149 ? 7.392 0.971 -5.808 1.00 90.19 149 ALA A O 1
ATOM 1183 N N . ALA A 1 150 ? 8.861 0.725 -7.496 1.00 91.62 150 ALA A N 1
ATOM 1184 C CA . ALA A 1 150 ? 10.014 0.425 -6.649 1.00 91.62 150 ALA A CA 1
ATOM 1185 C C . ALA A 1 150 ? 10.293 1.547 -5.639 1.00 91.62 150 ALA A C 1
ATOM 1187 O O . ALA A 1 150 ? 10.483 1.290 -4.450 1.00 91.62 150 ALA A O 1
ATOM 1188 N N . SER A 1 151 ? 10.248 2.800 -6.096 1.00 92.19 151 SER A N 1
ATOM 1189 C CA . SER A 1 151 ? 10.486 3.974 -5.254 1.00 92.19 151 SER A CA 1
ATOM 1190 C C . SER A 1 151 ? 9.433 4.125 -4.156 1.00 92.19 151 SER A C 1
ATOM 1192 O O . SER A 1 151 ? 9.786 4.393 -3.009 1.00 92.19 151 SER A O 1
ATOM 1194 N N . ALA A 1 152 ? 8.151 3.934 -4.478 1.00 93.88 152 ALA A N 1
ATOM 1195 C CA . ALA A 1 152 ? 7.068 3.998 -3.498 1.00 93.88 152 ALA A CA 1
ATOM 1196 C C . ALA A 1 152 ? 7.156 2.863 -2.472 1.00 93.88 152 ALA A C 1
ATOM 1198 O O . ALA A 1 152 ? 7.063 3.108 -1.270 1.00 93.88 152 ALA A O 1
ATOM 1199 N N . ALA A 1 153 ? 7.410 1.631 -2.923 1.00 95.44 153 ALA A N 1
ATOM 1200 C CA . ALA A 1 153 ? 7.624 0.494 -2.035 1.00 95.44 153 ALA A CA 1
ATOM 1201 C C . ALA A 1 153 ? 8.827 0.729 -1.103 1.00 95.44 153 ALA A C 1
ATOM 1203 O O . ALA A 1 153 ? 8.770 0.419 0.088 1.00 95.44 153 ALA A O 1
ATOM 1204 N N . ASN A 1 154 ? 9.901 1.338 -1.614 1.00 94.56 154 ASN A N 1
ATOM 1205 C CA . ASN A 1 154 ? 11.067 1.687 -0.811 1.00 94.56 154 ASN A CA 1
ATOM 1206 C C . ASN A 1 154 ? 10.755 2.792 0.212 1.00 94.56 154 ASN A C 1
ATOM 1208 O O . ASN A 1 154 ? 11.148 2.668 1.367 1.00 94.56 154 ASN A O 1
ATOM 1212 N N . ARG A 1 155 ? 9.989 3.831 -0.151 1.00 95.19 155 ARG A N 1
ATOM 1213 C CA . ARG A 1 155 ? 9.509 4.831 0.824 1.00 95.19 155 ARG A CA 1
ATOM 1214 C C . ARG A 1 155 ? 8.664 4.184 1.918 1.00 95.19 155 ARG A C 1
ATOM 1216 O O . ARG A 1 155 ? 8.909 4.437 3.098 1.00 95.19 155 ARG A O 1
ATOM 1223 N N . LEU A 1 156 ? 7.751 3.283 1.550 1.00 95.69 156 LEU A N 1
ATOM 1224 C CA . LEU A 1 156 ? 6.929 2.546 2.508 1.00 95.69 156 LEU A CA 1
ATOM 1225 C C . LEU A 1 156 ? 7.775 1.712 3.479 1.00 95.69 156 LEU A C 1
ATOM 1227 O O . LEU A 1 156 ? 7.473 1.662 4.671 1.00 95.69 156 LEU A O 1
ATOM 1231 N N . LYS A 1 157 ? 8.857 1.091 2.993 1.00 95.06 157 LYS A N 1
ATOM 1232 C CA . LYS A 1 157 ? 9.800 0.327 3.821 1.00 95.06 157 LYS A CA 1
ATOM 1233 C C . LYS A 1 157 ? 10.381 1.159 4.965 1.00 95.06 157 LYS A C 1
ATOM 1235 O O . LYS A 1 157 ? 10.593 0.606 6.039 1.00 95.06 157 LYS A O 1
ATOM 1240 N N . PHE A 1 158 ? 10.612 2.457 4.758 1.00 91.44 158 PHE A N 1
ATOM 1241 C CA . PHE A 1 158 ? 11.096 3.366 5.803 1.00 91.44 158 PHE A CA 1
ATOM 1242 C C . PHE A 1 158 ? 9.961 3.972 6.636 1.00 91.44 158 PHE A C 1
ATOM 1244 O O . PHE A 1 158 ? 10.095 4.081 7.851 1.00 91.44 158 PHE A O 1
ATOM 1251 N N . GLN A 1 159 ? 8.840 4.334 6.008 1.00 91.00 159 GLN A N 1
ATOM 1252 C CA . GLN A 1 159 ? 7.720 4.998 6.681 1.00 91.00 159 GLN A CA 1
ATOM 1253 C C . GLN A 1 159 ? 6.929 4.055 7.602 1.00 91.00 159 GLN A C 1
ATOM 1255 O O . GLN A 1 159 ? 6.506 4.444 8.690 1.00 91.00 159 GLN A O 1
ATOM 1260 N N . ALA A 1 160 ? 6.705 2.814 7.167 1.00 92.38 160 ALA A N 1
ATOM 1261 C CA . ALA A 1 160 ? 5.957 1.806 7.909 1.00 92.38 160 ALA A CA 1
ATOM 1262 C C . ALA A 1 160 ? 6.507 0.391 7.620 1.00 92.38 160 ALA A C 1
ATOM 1264 O O . ALA A 1 160 ? 5.861 -0.395 6.918 1.00 92.38 160 ALA A O 1
ATOM 1265 N N . PRO A 1 161 ? 7.666 0.012 8.200 1.00 93.56 161 PRO A N 1
ATOM 1266 C CA . PRO A 1 161 ? 8.356 -1.243 7.877 1.00 93.56 161 PRO A CA 1
ATOM 1267 C C . PRO A 1 161 ? 7.488 -2.496 8.065 1.00 93.56 161 PRO A C 1
ATOM 1269 O O . PRO A 1 161 ? 7.510 -3.415 7.247 1.00 93.56 161 PRO A O 1
ATOM 1272 N N . ALA A 1 162 ? 6.676 -2.525 9.127 1.00 93.00 162 ALA A N 1
ATOM 1273 C CA . ALA A 1 162 ? 5.783 -3.646 9.412 1.00 93.00 162 ALA A CA 1
ATOM 1274 C C . ALA A 1 162 ? 4.638 -3.771 8.395 1.00 93.00 162 ALA A C 1
ATOM 1276 O O . ALA A 1 162 ? 4.166 -4.882 8.150 1.00 93.00 162 ALA A O 1
ATOM 1277 N N . TYR A 1 163 ? 4.185 -2.652 7.822 1.00 95.25 163 TYR A N 1
ATOM 1278 C CA . TYR A 1 163 ? 3.168 -2.643 6.775 1.00 95.25 163 TYR A CA 1
ATOM 1279 C C . TYR A 1 163 ? 3.779 -3.047 5.430 1.00 95.25 163 TYR A C 1
ATOM 1281 O O . TYR A 1 163 ? 3.264 -3.966 4.799 1.00 95.25 163 TYR A O 1
ATOM 1289 N N . TYR A 1 164 ? 4.944 -2.491 5.071 1.00 96.62 164 TYR A N 1
ATOM 1290 C CA . TYR A 1 164 ? 5.734 -2.934 3.914 1.00 96.62 164 TYR A CA 1
ATOM 1291 C C . TYR A 1 164 ? 5.919 -4.455 3.902 1.00 96.62 164 TYR A C 1
ATOM 1293 O O . TYR A 1 164 ? 5.612 -5.120 2.918 1.00 96.62 164 TYR A O 1
ATOM 1301 N N . GLN A 1 165 ? 6.371 -5.025 5.022 1.00 96.62 165 GLN A N 1
ATOM 1302 C CA . GLN A 1 165 ? 6.628 -6.459 5.116 1.00 96.62 165 GLN A CA 1
ATOM 1303 C C . GLN A 1 165 ? 5.346 -7.298 4.990 1.00 96.62 165 GLN A C 1
ATOM 1305 O O . GLN A 1 165 ? 5.414 -8.454 4.584 1.00 96.62 165 GLN A O 1
ATOM 1310 N N . ALA A 1 166 ? 4.188 -6.738 5.350 1.00 96.31 166 ALA A N 1
ATOM 1311 C CA . ALA A 1 166 ? 2.896 -7.392 5.173 1.00 96.31 166 ALA A CA 1
ATOM 1312 C C . ALA A 1 166 ? 2.534 -7.487 3.691 1.00 96.31 166 ALA A C 1
ATOM 1314 O O . ALA A 1 166 ? 2.257 -8.574 3.207 1.00 96.31 166 ALA A O 1
ATOM 1315 N N . LEU A 1 167 ? 2.613 -6.361 2.977 1.00 96.88 167 LEU A N 1
ATOM 1316 C CA . LEU A 1 167 ? 2.314 -6.307 1.549 1.00 96.88 167 LEU A CA 1
ATOM 1317 C C . LEU A 1 167 ? 3.302 -7.148 0.736 1.00 96.88 167 LEU A C 1
ATOM 1319 O O . LEU A 1 167 ? 2.899 -7.834 -0.192 1.00 96.88 167 LEU A O 1
ATOM 1323 N N . TYR A 1 168 ? 4.579 -7.144 1.127 1.00 96.38 168 TYR A N 1
ATOM 1324 C CA . TYR A 1 168 ? 5.628 -7.918 0.463 1.00 96.38 168 TYR A CA 1
ATOM 1325 C C . TYR A 1 168 ? 5.376 -9.428 0.546 1.00 96.38 168 TYR A C 1
ATOM 1327 O O . TYR A 1 168 ? 5.662 -10.158 -0.395 1.00 96.38 168 TYR A O 1
ATOM 1335 N N . LYS A 1 169 ? 4.836 -9.919 1.671 1.00 96.44 169 LYS A N 1
ATOM 1336 C CA . LYS A 1 169 ? 4.470 -11.340 1.825 1.00 96.44 169 LYS A CA 1
ATOM 1337 C C . LYS A 1 169 ? 3.308 -11.750 0.925 1.00 96.44 169 LYS A C 1
ATOM 1339 O O . LYS A 1 169 ? 3.222 -12.913 0.559 1.00 96.44 169 LYS A O 1
ATOM 1344 N N . GLU A 1 170 ? 2.457 -10.790 0.592 1.00 95.25 170 GLU A N 1
ATOM 1345 C CA . GLU A 1 170 ? 1.304 -10.941 -0.293 1.00 95.25 170 GLU A CA 1
ATOM 1346 C C . GLU A 1 170 ? 1.642 -10.556 -1.747 1.00 95.25 170 GLU A C 1
ATOM 1348 O O . GLU A 1 170 ? 0.746 -10.482 -2.574 1.00 95.25 170 GLU A O 1
ATOM 1353 N N . ASN A 1 171 ? 2.917 -10.282 -2.062 1.00 95.62 171 ASN A N 1
ATOM 1354 C CA . ASN A 1 171 ? 3.418 -9.820 -3.364 1.00 95.62 171 ASN A CA 1
ATOM 1355 C C . ASN A 1 171 ? 2.812 -8.508 -3.896 1.00 95.62 171 ASN A C 1
ATOM 1357 O O . ASN A 1 171 ? 2.975 -8.210 -5.070 1.00 95.62 171 ASN A O 1
ATOM 1361 N N . ILE A 1 172 ? 2.134 -7.701 -3.079 1.00 95.12 172 ILE A N 1
ATOM 1362 C CA . ILE A 1 172 ? 1.385 -6.507 -3.529 1.00 95.12 172 ILE A CA 1
ATOM 1363 C C . ILE A 1 172 ? 2.033 -5.181 -3.111 1.00 95.12 172 ILE A C 1
ATOM 1365 O O . ILE A 1 172 ? 1.476 -4.109 -3.346 1.00 95.12 172 ILE A O 1
ATOM 1369 N N . GLU A 1 173 ? 3.225 -5.191 -2.509 1.00 95.94 173 GLU A N 1
ATOM 1370 C CA . GLU A 1 173 ? 3.900 -3.968 -2.050 1.00 95.94 173 GLU A CA 1
ATOM 1371 C C . GLU A 1 173 ? 4.248 -3.025 -3.199 1.00 95.94 173 GLU A C 1
ATOM 1373 O O . GLU A 1 173 ? 4.203 -1.805 -3.042 1.00 95.94 173 GLU A O 1
ATOM 1378 N N . MET A 1 174 ? 4.555 -3.587 -4.369 1.00 93.00 174 MET A N 1
ATOM 1379 C CA . MET A 1 174 ? 4.880 -2.812 -5.562 1.00 93.00 174 MET A CA 1
ATOM 1380 C C . MET A 1 174 ? 3.670 -2.048 -6.112 1.00 93.00 174 MET A C 1
ATOM 1382 O O . MET A 1 174 ? 3.862 -1.126 -6.894 1.00 93.00 174 MET A O 1
ATOM 1386 N N . LEU A 1 175 ? 2.439 -2.360 -5.689 1.00 91.81 175 LEU A N 1
ATOM 1387 C CA . LEU A 1 175 ? 1.234 -1.601 -6.053 1.00 91.81 175 LEU A CA 1
ATOM 1388 C C . LEU A 1 175 ? 1.011 -0.375 -5.158 1.00 91.81 175 LEU A C 1
ATOM 1390 O O . LEU A 1 175 ? 0.132 0.441 -5.439 1.00 91.81 175 LEU A O 1
ATOM 1394 N N . TYR A 1 176 ? 1.812 -0.207 -4.097 1.00 93.38 176 TYR A N 1
ATOM 1395 C CA . TYR A 1 176 ? 1.594 0.833 -3.089 1.00 93.38 176 TYR A CA 1
ATOM 1396 C C . TYR A 1 176 ? 1.597 2.240 -3.681 1.00 93.38 176 TYR A C 1
ATOM 1398 O O . TYR A 1 176 ? 0.817 3.074 -3.239 1.00 93.38 176 TYR A O 1
ATOM 1406 N N . PHE A 1 177 ? 2.392 2.489 -4.727 1.00 89.69 177 PHE A N 1
ATOM 1407 C CA . PHE A 1 177 ? 2.467 3.795 -5.395 1.00 89.69 177 PHE A CA 1
ATOM 1408 C C . PHE A 1 177 ? 1.107 4.352 -5.838 1.00 89.69 177 PHE A C 1
ATOM 1410 O O . PHE A 1 177 ? 0.960 5.563 -5.984 1.00 89.69 177 PHE A O 1
ATOM 1417 N N . HIS A 1 178 ? 0.111 3.494 -6.070 1.00 86.31 178 HIS A N 1
ATOM 1418 C CA . HIS A 1 178 ? -1.230 3.942 -6.416 1.00 86.31 178 HIS A CA 1
ATOM 1419 C C . HIS A 1 178 ? -1.966 4.550 -5.223 1.00 86.31 178 HIS A C 1
ATOM 1421 O O . HIS A 1 178 ? -2.561 5.616 -5.364 1.00 86.31 178 HIS A O 1
ATOM 1427 N N . ILE A 1 179 ? -1.914 3.891 -4.067 1.00 89.44 179 ILE A N 1
ATOM 1428 C CA . ILE A 1 179 ? -2.622 4.298 -2.843 1.00 89.44 179 ILE A CA 1
ATOM 1429 C C . ILE A 1 179 ? -1.770 5.174 -1.921 1.00 89.44 179 ILE A C 1
ATOM 1431 O O . ILE A 1 179 ? -2.252 5.668 -0.906 1.00 89.44 179 ILE A O 1
ATOM 1435 N N . GLU A 1 180 ? -0.495 5.348 -2.254 1.00 91.44 180 GLU A N 1
ATOM 1436 C CA . GLU A 1 180 ? 0.482 6.093 -1.474 1.00 91.44 180 GLU A CA 1
ATOM 1437 C C . GLU A 1 180 ? 0.039 7.514 -1.099 1.00 91.44 180 GLU A C 1
ATOM 1439 O O . GLU A 1 180 ? 0.254 7.865 0.064 1.00 91.44 180 GLU A O 1
ATOM 1444 N N . PRO A 1 181 ? -0.571 8.333 -1.986 1.00 88.12 181 PRO A N 1
ATOM 1445 C CA . PRO A 1 181 ? -0.960 9.697 -1.627 1.00 88.12 181 PRO A CA 1
ATOM 1446 C C . PRO A 1 181 ? -1.893 9.744 -0.415 1.00 88.12 181 PRO A C 1
ATOM 1448 O O . PRO A 1 181 ? -1.705 10.567 0.474 1.00 88.12 181 PRO A O 1
ATOM 1451 N N . GLN A 1 182 ? -2.859 8.828 -0.351 1.00 87.62 182 GLN A N 1
ATOM 1452 C CA . GLN A 1 182 ? -3.822 8.765 0.740 1.00 87.62 182 GLN A CA 1
ATOM 1453 C C . GLN A 1 182 ? -3.283 7.975 1.938 1.00 87.62 182 GLN A C 1
ATOM 1455 O O . GLN A 1 182 ? -3.415 8.392 3.089 1.00 87.62 182 GLN A O 1
ATOM 1460 N N . MET A 1 183 ? -2.637 6.834 1.684 1.00 91.06 183 MET A N 1
ATOM 1461 C CA . MET A 1 183 ? -2.112 5.985 2.751 1.00 91.06 183 MET A CA 1
ATOM 1462 C C . MET A 1 183 ? -0.982 6.655 3.520 1.00 91.06 183 MET A C 1
ATOM 1464 O O . MET A 1 183 ? -0.888 6.449 4.724 1.00 91.06 183 MET A O 1
ATOM 1468 N N . SER A 1 184 ? -0.152 7.478 2.880 1.00 91.19 184 SER A N 1
ATOM 1469 C CA . SER A 1 184 ? 0.923 8.180 3.586 1.00 91.19 184 SER A CA 1
ATOM 1470 C C . SER A 1 184 ? 0.377 9.167 4.615 1.00 91.19 184 SER A C 1
ATOM 1472 O O . SER A 1 184 ? 0.965 9.286 5.689 1.00 91.19 184 SER A O 1
ATOM 1474 N N . GLU A 1 185 ? -0.752 9.824 4.328 1.00 88.44 185 GLU A N 1
ATOM 1475 C CA . GLU A 1 185 ? -1.438 10.708 5.276 1.00 88.44 185 GLU A CA 1
ATOM 1476 C C . GLU A 1 185 ? -2.026 9.912 6.447 1.00 88.44 185 GLU A C 1
ATOM 1478 O O . GLU A 1 185 ? -1.791 10.258 7.602 1.00 88.44 185 GLU A O 1
ATOM 1483 N N . ILE A 1 186 ? -2.716 8.802 6.162 1.00 89.00 186 ILE A N 1
ATOM 1484 C CA . ILE A 1 186 ? -3.278 7.904 7.184 1.00 89.00 186 ILE A CA 1
ATOM 1485 C C . ILE A 1 186 ? -2.172 7.347 8.089 1.00 89.00 186 ILE A C 1
ATOM 1487 O O . ILE A 1 186 ? -2.273 7.394 9.316 1.00 89.00 186 ILE A O 1
ATOM 1491 N N . ILE A 1 187 ? -1.087 6.850 7.488 1.00 90.94 187 ILE A N 1
ATOM 1492 C CA . ILE A 1 187 ? 0.081 6.331 8.204 1.00 90.94 187 ILE A CA 1
ATOM 1493 C C . ILE A 1 187 ? 0.682 7.420 9.083 1.00 90.94 187 ILE A C 1
ATOM 1495 O O . ILE A 1 187 ? 1.014 7.150 10.234 1.00 90.94 187 ILE A O 1
ATOM 1499 N N . TYR A 1 188 ? 0.813 8.640 8.562 1.00 87.88 188 TYR A N 1
ATOM 1500 C CA . TYR A 1 188 ? 1.305 9.772 9.332 1.00 87.88 188 TYR A CA 1
ATOM 1501 C C . TYR A 1 188 ? 0.376 10.090 10.509 1.00 87.88 188 TYR A C 1
ATOM 1503 O O . TYR A 1 188 ? 0.857 10.148 11.634 1.00 87.88 188 TYR A O 1
ATOM 1511 N N . GLN A 1 189 ? -0.937 10.216 10.307 1.00 84.44 189 GLN A N 1
ATOM 1512 C CA . GLN A 1 189 ? -1.895 10.512 11.384 1.00 84.44 189 GLN A CA 1
ATOM 1513 C C . GLN A 1 189 ? -1.846 9.468 12.509 1.00 84.44 189 GLN A C 1
ATOM 1515 O O . GLN A 1 189 ? -1.831 9.827 13.683 1.00 84.44 189 GLN A O 1
ATOM 1520 N N . ILE A 1 190 ? -1.736 8.185 12.161 1.00 83.75 190 ILE A N 1
ATOM 1521 C CA . ILE A 1 190 ? -1.691 7.090 13.140 1.00 83.75 190 ILE A CA 1
ATOM 1522 C C . ILE A 1 190 ? -0.317 6.974 13.824 1.00 83.75 190 ILE A C 1
ATOM 1524 O O . ILE A 1 190 ? -0.256 6.642 15.007 1.00 83.75 190 ILE A O 1
ATOM 1528 N N . ASN A 1 191 ? 0.788 7.246 13.117 1.00 79.75 191 ASN A N 1
ATOM 1529 C CA . ASN A 1 191 ? 2.149 7.071 13.648 1.00 79.75 191 ASN A CA 1
ATOM 1530 C C . ASN A 1 191 ? 2.790 8.350 14.227 1.00 79.75 191 ASN A C 1
ATOM 1532 O O . ASN A 1 191 ? 3.827 8.240 14.873 1.00 79.75 191 ASN A O 1
ATOM 1536 N N . SER A 1 192 ? 2.233 9.548 14.008 1.00 68.56 192 SER A N 1
ATOM 1537 C CA . SER A 1 192 ? 2.816 10.824 14.489 1.00 68.56 192 SER A CA 1
ATOM 1538 C C . SER A 1 192 ? 2.613 11.079 15.985 1.00 68.56 192 SER A C 1
ATOM 1540 O O . SER A 1 192 ? 3.101 12.073 16.523 1.00 68.56 192 SER A O 1
ATOM 1542 N N . GLY A 1 193 ? 1.883 10.197 16.668 1.00 58.72 193 GLY A N 1
ATOM 1543 C CA . GLY A 1 193 ? 1.738 10.198 18.117 1.00 58.72 193 GLY A CA 1
ATOM 1544 C C . GLY A 1 193 ? 2.867 9.459 18.840 1.00 58.72 193 GLY A C 1
ATOM 1545 O O . GLY A 1 193 ? 3.708 8.798 18.242 1.00 58.72 193 GLY A O 1
ATOM 1546 N N . ASP A 1 194 ? 2.824 9.510 20.172 1.00 59.81 194 ASP A N 1
ATOM 1547 C CA . ASP A 1 194 ? 3.452 8.448 20.964 1.00 59.81 194 ASP A CA 1
ATOM 1548 C C . ASP A 1 194 ? 2.730 7.142 20.592 1.00 59.81 194 ASP A C 1
ATOM 1550 O O . ASP A 1 194 ? 1.507 7.176 20.429 1.00 59.81 194 ASP A O 1
ATOM 1554 N N . ASN A 1 195 ? 3.435 6.016 20.440 1.00 63.81 195 ASN A N 1
ATOM 1555 C CA . ASN A 1 195 ? 2.871 4.729 19.980 1.00 63.81 195 ASN A CA 1
ATOM 1556 C C . ASN A 1 195 ? 1.906 4.086 21.006 1.00 63.81 195 ASN A C 1
ATOM 1558 O O . ASN A 1 195 ? 1.699 2.872 21.003 1.00 63.81 195 ASN A O 1
ATOM 1562 N N . ASN A 1 196 ? 1.335 4.901 21.890 1.00 73.75 196 ASN A N 1
ATOM 1563 C CA . ASN A 1 196 ? 0.319 4.552 22.853 1.00 73.75 196 ASN A CA 1
ATOM 1564 C C . ASN A 1 196 ? -1.001 4.229 22.135 1.00 73.75 196 ASN A C 1
ATOM 1566 O O . ASN A 1 196 ? -1.445 4.947 21.235 1.00 73.75 196 ASN A O 1
ATOM 1570 N N . GLU A 1 197 ? -1.648 3.156 22.579 1.00 76.88 197 GLU A N 1
ATOM 1571 C CA . GLU A 1 197 ? -2.913 2.646 22.049 1.00 76.88 197 GLU A CA 1
ATOM 1572 C C . GLU A 1 197 ? -4.023 3.707 22.039 1.00 76.88 197 GLU A C 1
ATOM 1574 O O . GLU A 1 197 ? -4.908 3.680 21.186 1.00 76.88 197 GLU A O 1
ATOM 1579 N N . GLU A 1 198 ? -3.956 4.671 22.959 1.00 76.12 198 GLU A N 1
ATOM 1580 C CA . GLU A 1 198 ? -4.908 5.775 23.060 1.00 76.12 198 GLU A CA 1
ATOM 1581 C C . GLU A 1 198 ? -4.881 6.699 21.837 1.00 76.12 198 GLU A C 1
ATOM 1583 O O . GLU A 1 198 ? -5.916 6.906 21.209 1.00 76.12 198 GLU A O 1
ATOM 1588 N N . LYS A 1 199 ? -3.692 7.146 21.415 1.00 77.88 199 LYS A N 1
ATOM 1589 C CA . LYS A 1 199 ? -3.543 8.021 20.241 1.00 77.88 199 LYS A CA 1
ATOM 1590 C C . LYS A 1 199 ? -3.913 7.309 18.941 1.00 77.88 199 LYS A C 1
ATOM 1592 O O . LYS A 1 199 ?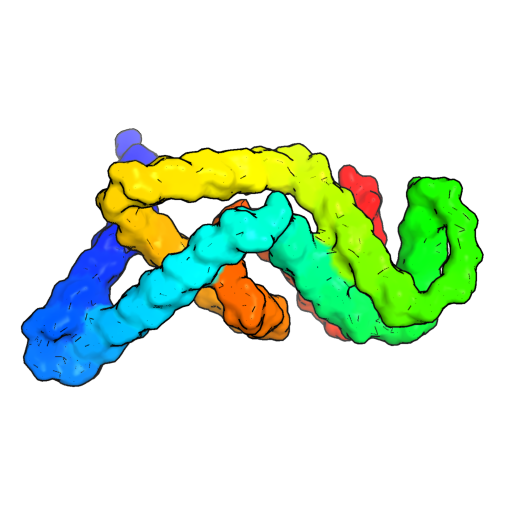 -4.478 7.924 18.041 1.00 77.88 199 LYS A O 1
ATOM 1597 N N . ILE A 1 200 ? -3.628 6.007 18.854 1.00 79.88 200 ILE A N 1
ATOM 1598 C CA . ILE A 1 200 ? -4.017 5.175 17.707 1.00 79.88 200 ILE A CA 1
ATOM 1599 C C . ILE A 1 200 ? -5.546 5.080 17.619 1.00 79.88 200 ILE A C 1
ATOM 1601 O O . ILE A 1 200 ? -6.103 5.214 16.532 1.00 79.88 200 ILE A O 1
ATOM 1605 N N . GLY A 1 201 ? -6.227 4.866 18.750 1.00 79.00 201 GLY A N 1
ATOM 1606 C CA . GLY A 1 201 ? -7.689 4.842 18.808 1.00 79.00 201 GLY A CA 1
ATOM 1607 C C . GLY A 1 201 ? -8.314 6.166 18.367 1.00 79.00 201 GLY A C 1
ATOM 1608 O O . GLY A 1 201 ? -9.218 6.162 17.535 1.00 79.00 201 GLY A O 1
ATOM 1609 N N . ASP A 1 202 ? -7.793 7.288 18.862 1.00 80.44 202 ASP A N 1
ATOM 1610 C CA . ASP A 1 202 ? -8.300 8.626 18.538 1.00 80.44 202 ASP A CA 1
ATOM 1611 C C . ASP A 1 202 ? -8.110 8.976 17.055 1.00 80.44 202 ASP A C 1
ATOM 1613 O O . ASP A 1 202 ? -9.055 9.424 16.403 1.00 80.44 202 ASP A O 1
ATOM 1617 N N . ALA A 1 203 ? -6.940 8.676 16.480 1.00 82.12 203 ALA A N 1
ATOM 1618 C CA . ALA A 1 203 ? -6.693 8.863 15.050 1.00 82.12 203 ALA A CA 1
ATOM 1619 C C . ALA A 1 203 ? -7.666 8.041 14.185 1.00 82.12 203 ALA A C 1
ATOM 1621 O O . ALA A 1 203 ? -8.174 8.531 13.176 1.00 82.12 203 ALA A O 1
ATOM 1622 N N . LEU A 1 204 ? -7.980 6.803 14.591 1.00 81.50 204 LEU A N 1
ATOM 1623 C CA . LEU A 1 204 ? -8.973 5.979 13.896 1.00 81.50 204 LEU A CA 1
ATOM 1624 C C . LEU A 1 204 ? -10.375 6.597 13.964 1.00 81.50 204 LEU A C 1
ATOM 1626 O O . LEU A 1 204 ? -11.082 6.582 12.957 1.00 81.50 204 LEU A O 1
ATOM 1630 N N . TYR A 1 205 ? -10.772 7.177 15.101 1.00 79.88 205 TYR A N 1
ATOM 1631 C CA . TYR A 1 205 ? -12.045 7.897 15.203 1.00 79.88 205 TYR A CA 1
ATOM 1632 C C . TYR A 1 205 ? -12.098 9.116 14.281 1.00 79.88 205 TYR A C 1
ATOM 1634 O O . TYR A 1 205 ? -13.118 9.341 13.628 1.00 79.88 205 TYR A O 1
ATOM 1642 N N . GLU A 1 206 ? -11.017 9.892 14.189 1.00 81.19 206 GLU A N 1
ATOM 1643 C CA . GLU A 1 206 ? -10.966 11.056 13.301 1.00 81.19 206 GLU A CA 1
ATOM 1644 C C . GLU A 1 206 ? -11.060 10.675 11.823 1.00 81.19 206 GLU A C 1
ATOM 1646 O O . GLU A 1 206 ? -11.798 11.325 11.078 1.00 81.19 206 GLU A O 1
ATOM 1651 N N . ILE A 1 207 ? -10.364 9.610 11.413 1.00 78.94 207 ILE A N 1
ATOM 1652 C CA . ILE A 1 207 ? -10.418 9.082 10.043 1.00 78.94 207 ILE A CA 1
ATOM 1653 C C . ILE A 1 207 ? -11.840 8.628 9.698 1.00 78.94 207 ILE A C 1
ATOM 1655 O O . ILE A 1 207 ? -12.306 8.885 8.595 1.00 78.94 207 ILE A O 1
ATOM 1659 N N . LEU A 1 208 ? -12.543 7.995 10.641 1.00 73.00 208 LEU A N 1
ATOM 1660 C CA . LEU A 1 208 ? -13.897 7.468 10.433 1.00 73.00 208 LEU A CA 1
ATOM 1661 C C . LEU A 1 208 ? -15.008 8.520 10.498 1.00 73.00 208 LEU A C 1
ATOM 1663 O O . LEU A 1 208 ? -16.139 8.235 10.108 1.00 73.00 208 LEU A O 1
ATOM 1667 N N . ARG A 1 209 ? -14.716 9.715 11.018 1.00 72.25 209 ARG A N 1
ATOM 1668 C CA . ARG A 1 209 ? -15.674 10.826 11.085 1.00 72.25 209 ARG A CA 1
ATOM 1669 C C . ARG A 1 209 ? -15.755 11.620 9.776 1.00 72.25 209 ARG A C 1
ATOM 1671 O O . ARG A 1 209 ? -16.748 12.317 9.571 1.00 72.25 209 ARG A O 1
ATOM 1678 N N . LYS A 1 210 ? -14.698 11.589 8.961 1.00 60.03 210 LYS A N 1
ATOM 1679 C CA . LYS A 1 210 ? -14.618 12.285 7.668 1.00 60.03 210 LYS A CA 1
ATOM 1680 C C . LYS A 1 210 ? -15.384 11.530 6.585 1.00 60.03 210 LYS A C 1
ATOM 1682 O O . LYS A 1 210 ? -15.984 12.230 5.740 1.00 60.03 210 LYS A O 1
#

Secondary structure (DSSP, 8-state):
-HHHHHHHHHHHHHHHHHHHHHHGGG-SSHHHHHHHHHHHHHHHHHHHHHHHHHHSS-HHHHHHHHHHHHHHHTS-HHHHHHHHHHHHHHTT-------HHHHHHHHHHHHHHHHHHSHHHHHHHHHHHHHHHHHHH-THHHHHHHHHHHHHHHHHHHH-HHHHHHHHHTT-GGGHHHHHHHHHHHHHHHHSS-S-HHHHHHHHHHHHH-

Sequence (210 aa):
MHANHMSTIEKVKPGAERLVNYSACLMPDEYYRSSCRDTWREDKRLVMALGEIYDRGDVTLDMVEIYFRKTLTRLGEQKSNSLVAHIQKLLGKAAEHSSVKASKLALSLTIANLVISSRDFKQTHIKLVNSFSAWFVNGTTLYAKAQIAASAANRLKFQAPAYYQALYKENIEMLYFHIEPQMSEIIYQINSGDNNEEKIGDALYEILRK

=== Feature glossary ===
A reading guide for the features in this record.

Start from the sequence.

  · Sequence gives the chain of amino acids in standard one-letter code (A=alanine, C=cysteine, …, Y=tyrosine), read N→C. It is the only feature that is directly encoded by the gene; all structural features are derived from the folded form of this sequence.

Fold it, and you get atomic coordinates and the backbone conformation that goes with them.

  · Structure coordinates are given as an mmCIF _atom_site loop: one row per atom with element, residue name, chain id, sequence number, and x/y/z position in Å. Only the four main-chain atoms per residue are included here; side chains are omitted to keep the record compact.

  · Backbone dihedral angles. Every residue except chain termini has a φ (preceding-C → N → Cα → C) and a ψ (N → Cα → C → next-N). They are reported in degrees following the IUPAC sign convention. Secondary structure is essentially a statement about which (φ, ψ) basin each residue occupies.

  · Eight-state secondary structure (DSSP): H is the canonical α-helix, G the tighter 3₁₀-helix, I the wider π-helix; E/B are β-structure, T and S are turns and bends, and '-' is everything else. DSSP derives these from the pattern of main-chain N–H···O=C hydrogen bonds, not from the sequence.

  · SS3 is a coarse helix/strand/coil call (letters a/b/c) made by the P-SEA algorithm from inter-Cα distances and dihedrals. It is less detailed than DSSP but needs only Cα positions.

Summarize the fold with a handful of shape descriptors and a per-residue structural alphabet.

  · Radius of gyration (Rg) is the root-mean-square distance of Cα atoms from their centroid — a single number for overall size and compactness. A globular domain of N residues has Rg ≈ 2.2·N^0.38 Å; an extended or disordered chain has a much larger Rg. The Cα contact count is the number of residue pairs whose Cα atoms are within 8 Å and are more than four positions apart in sequence — a standard proxy for tertiary packing density. The bounding box is the smallest axis-aligned box enclosing all Cα atoms.

  · 3Di is Foldseek's structural alphabet. Each residue is assigned one of twenty discrete states based on how its Cα sits relative to its spatial (not sequential) neighbors. Aligning 3Di strings finds structural homologs roughly as well as full 3D superposition, but orders of magnitude faster.

  · Solvent-accessible surface area (SASA) is the area in Å² traced out by the centre of a 1.4 Å probe sphere (a water molecule) rolled over the protein's van der Waals surface (Shrake–Rupley / Lee–Richards construction). Buried residues have near-zero SASA; fully exposed residues can exceed 200 Å². The total SASA scales roughly with the number of surface residues.

Ask how reliable the model is.

  · For AlphaFold models, the B-factor field carries pLDDT — the model's own estimate of local accuracy on a 0–100 scale. Regions with pLDDT<50 should be treated as essentially unmodeled; they often correspond to intrinsically disordered segments.

  · For experimental (PDB) structures, the B-factor (temperature factor) quantifies the positional spread of each atom in the crystal — a combination of thermal vibration and static disorder — in units of Å². High B-factors mark flexible loops or poorly resolved regions; low B-factors mark the rigid, well-ordered core.

  · Predicted Aligned Error (PAE) is an AlphaFold confidence matrix: entry (i, j) is the expected error in the position of residue j, in ångströms, when the prediction is superimposed on the true structure at residue i. Low PAE within a block of residues means that block is internally rigid and well-predicted; high PAE between two blocks means their relative placement is uncertain even if each block individually is confident.

Place it in context: what it resembles, what it is annotated as, and how it looks.

  · Structural nearest neighbors (via Foldseek easy-search vs the PDB). Reported per hit: target PDB id, E-value, and alignment TM-score. A TM-score above ~0.5 is the conventional threshold for 'same fold'.

  · Functional annotations link the protein to curated databases. InterPro entries identify conserved domains and families by matching the sequence against member-database signatures (Pfam, PROSITE, CDD, …). Gene Ontology (GO) terms describe molecular function, biological process, and cellular component in a controlled vocabulary. CATH places the structure in a hierarchical fold classification (Class/Architecture/Topology/Homologous-superfamily). The organism is the source species.

  · The contact map is a binary N×N matrix image: pixel (i, j) is dark where Cα_i and Cα_j are within 8 Å and |i−j|>4. Because the |i−j|>4 filter removes local helical contacts, off-diagonal stripes parallel to the main diagonal indicate parallel β-sheets; stripes perpendicular to it indicate antiparallel β-sheets. The Ramachandran plot scatters every residue's (φ, ψ) pair against the sterically allowed regions. The PAE heatmap renders the predicted-aligned-error matrix.

  · Six rendered views show the 3D structure from the faces of a cube — i.e. along ±x, ±y, ±z. Rendering representation is drawn randomly per protein from cartoon (secondary-structure ribbons), sticks (backbone bonds), or molecular surface; coloring is either N→C rainbow (blue at the N-terminus through red at the C-terminus) or one color per chain.